Protein AF-A0A951HRV5-F1 (afdb_monomer)

Radius of gyration: 16.42 Å; Cα contacts (8 Å, |Δi|>4): 212; chains: 1; bounding box: 38×34×48 Å

Structure (mmCIF, N/CA/C/O backbone):
data_AF-A0A951HRV5-F1
#
_entry.id   AF-A0A951HRV5-F1
#
loop_
_atom_site.group_PDB
_atom_site.id
_atom_site.type_symbol
_atom_site.label_atom_id
_atom_site.label_alt_id
_atom_site.label_comp_id
_atom_site.label_asym_id
_atom_site.label_entity_id
_atom_site.label_seq_id
_atom_site.pdbx_PDB_ins_code
_atom_site.Cartn_x
_atom_site.Cartn_y
_atom_site.Cartn_z
_atom_site.occupancy
_atom_site.B_iso_or_equiv
_atom_site.auth_seq_id
_atom_site.auth_comp_id
_atom_site.auth_asym_id
_atom_site.auth_atom_id
_atom_site.pdbx_PDB_model_num
ATOM 1 N N . ALA A 1 1 ? -14.650 3.898 -13.358 1.00 50.78 1 ALA A N 1
ATOM 2 C CA . ALA A 1 1 ? -15.212 2.649 -13.915 1.00 50.78 1 ALA A CA 1
ATOM 3 C C . ALA A 1 1 ? -14.468 2.212 -15.181 1.00 50.78 1 ALA A C 1
ATOM 5 O O . ALA A 1 1 ? -13.830 1.172 -15.138 1.00 50.78 1 ALA A O 1
ATOM 6 N N . PHE A 1 2 ? -14.431 3.022 -16.249 1.00 39.00 2 PHE A N 1
ATOM 7 C CA . PHE A 1 2 ? -13.731 2.680 -17.504 1.00 39.00 2 PHE A CA 1
ATOM 8 C C . PHE A 1 2 ? -12.224 2.413 -17.359 1.00 39.00 2 PHE A C 1
ATOM 10 O O . PHE A 1 2 ? -11.731 1.416 -17.872 1.00 39.00 2 PHE A O 1
ATOM 17 N N . ALA A 1 3 ? -11.512 3.235 -16.582 1.00 45.59 3 ALA A N 1
ATOM 18 C CA . ALA A 1 3 ? -10.085 3.024 -16.325 1.00 45.59 3 ALA A CA 1
ATOM 19 C C . ALA A 1 3 ? -9.791 1.717 -15.562 1.00 45.59 3 ALA A C 1
ATOM 21 O O . ALA A 1 3 ? -8.746 1.122 -15.770 1.00 45.59 3 ALA A O 1
ATOM 22 N N . GLY A 1 4 ? -10.720 1.258 -14.713 1.00 42.62 4 GLY A N 1
ATOM 23 C CA . GLY A 1 4 ? -10.585 -0.007 -13.982 1.00 42.62 4 GLY A CA 1
ATOM 24 C C . GLY A 1 4 ? -10.846 -1.226 -14.866 1.00 42.62 4 GLY A C 1
ATOM 25 O O . GLY A 1 4 ? -10.147 -2.221 -14.756 1.00 42.62 4 GLY A O 1
ATOM 26 N N . GLY A 1 5 ? -11.811 -1.142 -15.787 1.00 52.84 5 GLY A N 1
ATOM 27 C CA . GLY A 1 5 ? -12.075 -2.220 -16.746 1.00 52.84 5 GLY A CA 1
ATOM 28 C C . GLY A 1 5 ? -10.917 -2.438 -17.724 1.00 52.84 5 GLY A C 1
ATOM 29 O O . GLY A 1 5 ? -10.533 -3.577 -17.973 1.00 52.84 5 GLY A O 1
ATOM 30 N N . ALA A 1 6 ? -10.312 -1.351 -18.214 1.00 54.22 6 ALA A N 1
ATOM 31 C CA . ALA A 1 6 ? -9.170 -1.424 -19.125 1.00 54.22 6 ALA A CA 1
ATOM 32 C C . ALA A 1 6 ? -7.917 -2.024 -18.458 1.00 54.22 6 ALA A C 1
ATOM 34 O O . ALA A 1 6 ? -7.208 -2.817 -19.070 1.00 54.22 6 ALA A O 1
ATOM 35 N N . THR A 1 7 ? -7.665 -1.700 -17.187 1.00 57.00 7 THR A N 1
ATOM 36 C CA . THR A 1 7 ? -6.509 -2.230 -16.448 1.00 57.00 7 THR A CA 1
ATOM 37 C C . THR A 1 7 ? -6.694 -3.674 -15.992 1.00 57.00 7 THR A C 1
ATOM 39 O O . THR A 1 7 ? -5.716 -4.414 -15.927 1.00 57.00 7 THR A O 1
ATOM 42 N N . ILE A 1 8 ? -7.931 -4.095 -15.715 1.00 57.00 8 ILE A N 1
ATOM 43 C CA . ILE A 1 8 ? -8.255 -5.492 -15.397 1.00 57.00 8 ILE A CA 1
ATOM 44 C C . ILE A 1 8 ? -8.076 -6.382 -16.631 1.00 57.00 8 ILE A C 1
ATOM 46 O O . ILE A 1 8 ? -7.498 -7.457 -16.509 1.00 57.00 8 ILE A O 1
ATOM 50 N N . GLY A 1 9 ? -8.512 -5.929 -17.812 1.00 56.59 9 GLY A N 1
ATOM 51 C CA . GLY A 1 9 ? -8.309 -6.668 -19.064 1.00 56.59 9 GLY A CA 1
ATOM 52 C C . GLY A 1 9 ? -6.827 -6.919 -19.353 1.00 56.59 9 GLY A C 1
ATOM 53 O O . GLY A 1 9 ? -6.433 -8.050 -19.617 1.00 56.59 9 GLY A O 1
ATOM 54 N N . TRP A 1 10 ? -5.996 -5.890 -19.177 1.00 57.47 10 TRP A N 1
ATOM 55 C CA . TRP A 1 10 ? -4.549 -6.000 -19.364 1.00 57.47 10 TRP A CA 1
ATOM 56 C C . TRP A 1 10 ? -3.872 -6.909 -18.319 1.00 57.47 10 TRP A C 1
ATOM 58 O O . TRP A 1 10 ? -2.984 -7.692 -18.648 1.00 57.47 10 TRP A O 1
ATOM 68 N N . ALA A 1 11 ? -4.332 -6.883 -17.063 1.00 55.41 11 ALA A N 1
ATOM 69 C CA . ALA A 1 11 ? -3.814 -7.756 -16.006 1.00 55.41 11 ALA A CA 1
ATOM 70 C C . ALA A 1 11 ? -4.145 -9.245 -16.226 1.00 55.41 11 ALA A C 1
ATOM 72 O O . ALA A 1 11 ? -3.368 -10.110 -15.822 1.00 55.41 11 ALA A O 1
ATOM 73 N N . VAL A 1 12 ? -5.284 -9.551 -16.856 1.00 60.72 12 VAL A N 1
ATOM 74 C CA . VAL A 1 12 ? -5.673 -10.926 -17.213 1.00 60.72 12 VAL A CA 1
ATOM 75 C C . VAL A 1 12 ? -4.824 -11.460 -18.370 1.00 60.72 12 VAL A C 1
ATOM 77 O O . VAL A 1 12 ? -4.490 -12.641 -18.373 1.00 60.72 12 VAL A O 1
ATOM 80 N N . GLU A 1 13 ? -4.436 -10.602 -19.316 1.00 55.22 13 GLU A N 1
ATOM 81 C CA . GLU A 1 13 ? -3.636 -10.981 -20.488 1.00 55.22 13 GLU A CA 1
ATOM 82 C C . GLU A 1 13 ? -2.151 -11.216 -20.161 1.00 55.22 13 GLU A C 1
ATOM 84 O O . GLU A 1 13 ? -1.552 -12.145 -20.696 1.00 55.22 13 GLU A O 1
ATOM 89 N N . ASN A 1 14 ? -1.566 -10.452 -19.231 1.00 54.91 14 ASN A N 1
ATOM 90 C CA . ASN A 1 14 ? -0.164 -10.639 -18.826 1.00 54.91 14 ASN A CA 1
ATOM 91 C C . ASN A 1 14 ? 0.044 -11.809 -17.845 1.00 54.91 14 ASN A C 1
ATOM 93 O O . ASN A 1 14 ? 1.153 -12.334 -17.721 1.00 54.91 14 ASN A O 1
ATOM 97 N N . ALA A 1 15 ? -1.013 -12.245 -17.150 1.00 55.25 15 ALA A N 1
ATOM 98 C CA . ALA A 1 15 ? -0.935 -13.286 -16.124 1.00 55.25 15 ALA A CA 1
ATOM 99 C C . ALA A 1 15 ? -0.370 -14.642 -16.600 1.00 55.25 15 ALA A C 1
ATOM 101 O O . ALA A 1 15 ? 0.331 -15.262 -15.806 1.00 55.25 15 ALA A O 1
ATOM 102 N N . PRO A 1 16 ? -0.615 -15.123 -17.836 1.00 51.69 16 PRO A N 1
ATOM 103 C CA . PRO A 1 16 ? -0.036 -16.373 -18.328 1.00 51.69 16 PRO A CA 1
ATOM 104 C C . PRO A 1 16 ? 1.398 -16.224 -18.860 1.00 51.69 16 PRO A C 1
ATOM 106 O O . PRO A 1 16 ? 2.114 -17.219 -18.932 1.00 51.69 16 PRO A O 1
ATOM 109 N N . VAL A 1 17 ? 1.811 -15.013 -19.259 1.00 50.66 17 VAL A N 1
ATOM 110 C CA . VAL A 1 17 ? 3.072 -14.773 -19.989 1.00 50.66 17 VAL A CA 1
ATOM 111 C C . VAL A 1 17 ? 4.226 -14.384 -19.049 1.00 50.66 17 VAL A C 1
ATOM 113 O O . VAL A 1 17 ? 5.362 -14.777 -19.296 1.00 50.66 17 VAL A O 1
ATOM 116 N N . GLU A 1 18 ? 3.956 -13.691 -17.935 1.00 45.03 18 GLU A N 1
ATOM 117 C CA . GLU A 1 18 ? 4.981 -13.216 -16.974 1.00 45.03 18 GLU A CA 1
ATOM 118 C C . GLU A 1 18 ? 5.326 -14.214 -15.843 1.00 45.03 18 GLU A C 1
ATOM 120 O O . GLU A 1 18 ? 6.192 -13.946 -15.007 1.00 45.03 18 GLU A O 1
ATOM 125 N N . SER A 1 19 ? 4.642 -15.357 -15.746 1.00 46.47 19 SER A N 1
ATOM 126 C CA . SER A 1 19 ? 4.662 -16.190 -14.538 1.00 46.47 19 SER A CA 1
ATOM 127 C C . SER A 1 19 ? 5.296 -17.571 -14.753 1.00 46.47 19 SER A C 1
ATOM 129 O O . SER A 1 19 ? 4.595 -18.572 -14.896 1.00 46.47 19 SER A O 1
ATOM 131 N N . VAL A 1 20 ? 6.629 -17.635 -14.737 1.00 50.84 20 VAL A N 1
ATOM 132 C CA . VAL A 1 20 ? 7.376 -18.912 -14.751 1.00 50.84 20 VAL A CA 1
ATOM 133 C C . VAL A 1 20 ? 7.534 -19.503 -13.334 1.00 50.84 20 VAL A C 1
ATOM 135 O O . VAL A 1 20 ? 7.728 -20.705 -13.194 1.00 50.84 20 VAL A O 1
ATOM 138 N N . ASP A 1 21 ? 7.327 -18.705 -12.275 1.00 56.44 21 ASP A N 1
ATOM 139 C CA . ASP A 1 21 ? 7.425 -19.139 -10.871 1.00 56.44 21 ASP A CA 1
ATOM 140 C C . ASP A 1 21 ? 6.109 -18.984 -10.086 1.00 56.44 21 ASP A C 1
ATOM 142 O O . ASP A 1 21 ? 5.405 -17.973 -10.189 1.00 56.44 21 ASP A O 1
ATOM 146 N N . ALA A 1 22 ? 5.816 -19.946 -9.200 1.00 58.78 22 ALA A N 1
ATOM 147 C CA . ALA A 1 22 ? 4.629 -19.959 -8.331 1.00 58.78 22 ALA A CA 1
ATOM 148 C C . ALA A 1 22 ? 4.474 -18.682 -7.470 1.00 58.78 22 ALA A C 1
ATOM 150 O O . ALA A 1 22 ? 3.358 -18.260 -7.155 1.00 58.78 22 ALA A O 1
ATOM 151 N N . GLY A 1 23 ? 5.589 -18.021 -7.132 1.00 57.88 23 GLY A N 1
ATOM 152 C CA . GLY A 1 23 ? 5.596 -16.742 -6.413 1.00 57.88 23 GLY A CA 1
ATOM 153 C C . GLY A 1 23 ? 5.057 -15.559 -7.231 1.00 57.88 23 GLY A C 1
ATOM 154 O O . GLY A 1 23 ? 4.466 -14.638 -6.662 1.00 57.88 23 GLY A O 1
ATOM 155 N N . GLY A 1 24 ? 5.202 -15.586 -8.560 1.00 65.56 24 GLY A N 1
ATOM 156 C CA . GLY A 1 24 ? 4.619 -14.588 -9.462 1.00 65.56 24 GLY A CA 1
ATOM 157 C C . GLY A 1 24 ? 3.096 -14.703 -9.529 1.00 65.56 24 GLY A C 1
ATOM 158 O O . GLY A 1 24 ? 2.394 -13.699 -9.394 1.00 65.56 24 GLY A O 1
ATOM 159 N N . TRP A 1 25 ? 2.590 -15.937 -9.619 1.00 66.75 25 TRP A N 1
ATOM 160 C CA . TRP A 1 25 ? 1.154 -16.244 -9.604 1.00 66.75 25 TRP A CA 1
ATOM 161 C C . TRP A 1 25 ? 0.473 -15.774 -8.317 1.00 66.75 25 TRP A C 1
ATOM 163 O O . TRP A 1 25 ? -0.526 -15.056 -8.368 1.00 66.75 25 TRP A O 1
ATOM 173 N N . ALA A 1 26 ? 1.041 -16.118 -7.157 1.00 73.19 26 ALA A N 1
ATOM 174 C CA . ALA A 1 26 ? 0.482 -15.724 -5.865 1.00 73.19 26 ALA A CA 1
ATOM 175 C C . ALA A 1 26 ? 0.395 -14.194 -5.715 1.00 73.19 26 ALA A C 1
ATOM 177 O O . ALA A 1 26 ? -0.628 -13.666 -5.274 1.00 73.19 26 ALA A O 1
ATOM 178 N N . ARG A 1 27 ? 1.441 -13.470 -6.139 1.00 77.62 27 ARG A N 1
ATOM 179 C CA . ARG A 1 27 ? 1.470 -12.001 -6.120 1.00 77.62 27 ARG A CA 1
ATOM 180 C C . ARG A 1 27 ? 0.410 -11.398 -7.043 1.00 77.62 27 ARG A C 1
ATOM 182 O O . ARG A 1 27 ? -0.285 -10.477 -6.622 1.00 77.62 27 ARG A O 1
ATOM 189 N N . ASN A 1 28 ? 0.280 -11.895 -8.274 1.00 77.94 28 ASN A N 1
ATOM 190 C CA . ASN A 1 28 ? -0.667 -11.347 -9.246 1.00 77.94 28 ASN A CA 1
ATOM 191 C C . ASN A 1 28 ? -2.125 -11.626 -8.848 1.00 77.94 28 ASN A C 1
ATOM 193 O O . ASN A 1 28 ? -2.946 -10.714 -8.926 1.00 77.94 28 ASN A O 1
ATOM 197 N N . ILE A 1 29 ? -2.438 -12.817 -8.321 1.00 81.69 29 ILE A N 1
ATOM 198 C CA . ILE A 1 29 ? -3.766 -13.106 -7.751 1.00 81.69 29 ILE A CA 1
ATOM 199 C C . ILE A 1 29 ? -4.065 -12.162 -6.584 1.00 81.69 29 ILE A C 1
ATOM 201 O O . ILE A 1 29 ? -5.152 -11.590 -6.515 1.00 81.69 29 ILE A O 1
ATOM 205 N N . ALA A 1 30 ? -3.109 -11.976 -5.670 1.00 80.88 30 ALA A N 1
ATOM 206 C CA . ALA A 1 30 ? -3.298 -11.097 -4.523 1.00 80.88 30 ALA A CA 1
ATOM 207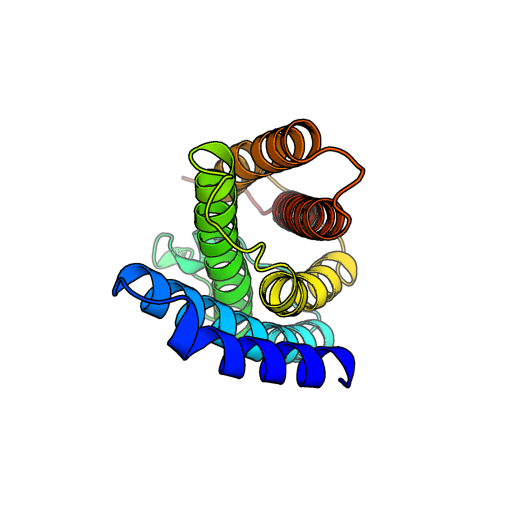 C C . ALA A 1 30 ? -3.515 -9.636 -4.954 1.00 80.88 30 ALA A C 1
ATOM 209 O O . ALA A 1 30 ? -4.431 -8.981 -4.457 1.00 80.88 30 ALA A O 1
ATOM 210 N N . LEU A 1 31 ? -2.732 -9.138 -5.917 1.00 83.69 31 LEU A N 1
ATOM 211 C CA . LEU A 1 31 ? -2.906 -7.803 -6.497 1.00 83.69 31 LEU A CA 1
ATOM 212 C C . LEU A 1 31 ? -4.277 -7.640 -7.152 1.00 83.69 31 LEU A C 1
ATOM 214 O O . LEU A 1 31 ? -4.936 -6.632 -6.914 1.00 83.69 31 LEU A O 1
ATOM 218 N N . LEU A 1 32 ? -4.719 -8.627 -7.933 1.00 84.81 32 LEU A N 1
ATOM 219 C CA . LEU A 1 32 ? -6.029 -8.605 -8.578 1.00 84.81 32 LEU A CA 1
ATOM 220 C C . LEU A 1 32 ? -7.155 -8.591 -7.537 1.00 84.81 32 LEU A C 1
ATOM 222 O O . LEU A 1 32 ? -8.069 -7.772 -7.620 1.00 84.81 32 LEU A O 1
ATOM 226 N N . GLY A 1 33 ? -7.065 -9.454 -6.523 1.00 86.25 33 GLY A N 1
ATOM 227 C CA . GLY A 1 33 ? -8.047 -9.526 -5.444 1.00 86.25 33 GLY A CA 1
ATOM 228 C C . GLY A 1 33 ? -8.178 -8.201 -4.696 1.00 86.25 33 GLY A C 1
ATOM 229 O O . GLY A 1 33 ? -9.287 -7.708 -4.491 1.00 86.25 33 GLY A O 1
ATOM 230 N N . VAL A 1 34 ? -7.052 -7.573 -4.352 1.00 87.81 34 VAL A N 1
ATOM 231 C CA . VAL A 1 34 ? -7.050 -6.271 -3.676 1.00 87.81 34 VAL A CA 1
ATOM 232 C C . VAL A 1 34 ? -7.537 -5.161 -4.610 1.00 87.81 34 VAL A C 1
ATOM 234 O O . VAL A 1 34 ? -8.335 -4.330 -4.181 1.00 87.81 34 VAL A O 1
ATOM 237 N N . ALA A 1 35 ? -7.142 -5.154 -5.885 1.00 86.94 35 ALA A N 1
ATOM 238 C CA . ALA A 1 35 ? -7.606 -4.176 -6.870 1.00 86.94 35 ALA A CA 1
ATOM 239 C C . ALA A 1 35 ? -9.132 -4.213 -7.076 1.00 86.94 35 ALA A C 1
ATOM 241 O O . ALA A 1 35 ? -9.747 -3.168 -7.278 1.00 86.94 35 ALA A O 1
ATOM 242 N N . LEU A 1 36 ? -9.750 -5.395 -6.981 1.00 88.81 36 LEU A N 1
ATOM 243 C CA . LEU A 1 36 ? -11.203 -5.567 -7.071 1.00 88.81 36 LEU A CA 1
ATOM 244 C C . LEU A 1 36 ? -11.922 -5.229 -5.758 1.00 88.81 36 LEU A C 1
ATOM 246 O O . LEU A 1 36 ? -12.969 -4.582 -5.774 1.00 88.81 36 LEU A O 1
ATOM 250 N N . ALA A 1 37 ? -11.367 -5.639 -4.616 1.00 89.12 37 ALA A N 1
ATOM 251 C CA . ALA A 1 37 ? -11.988 -5.423 -3.310 1.00 89.12 37 ALA A CA 1
ATOM 252 C C . ALA A 1 37 ? -11.933 -3.952 -2.867 1.00 89.12 37 ALA A C 1
ATOM 254 O O . ALA A 1 37 ? -12.916 -3.419 -2.350 1.00 89.12 37 ALA A O 1
ATOM 255 N N . SER A 1 38 ? -10.804 -3.278 -3.105 1.00 87.19 38 SER A N 1
ATOM 256 C CA . SER A 1 38 ? -10.549 -1.904 -2.652 1.00 87.19 38 SER A CA 1
ATOM 257 C C . SER A 1 38 ? -11.637 -0.901 -3.046 1.00 87.19 38 SER A C 1
ATOM 259 O O . SER A 1 38 ? -12.110 -0.203 -2.152 1.00 87.19 38 SER A O 1
ATOM 261 N N . PRO A 1 39 ? -12.094 -0.800 -4.314 1.00 89.00 39 PRO A N 1
ATOM 262 C CA . PRO A 1 39 ? -13.139 0.155 -4.682 1.00 89.00 39 PRO A CA 1
ATOM 263 C C . PRO A 1 39 ? -14.488 -0.133 -4.013 1.00 89.00 39 PRO A C 1
ATOM 265 O O . PRO A 1 39 ? -15.184 0.808 -3.636 1.00 89.00 39 PRO A O 1
ATOM 268 N N . ILE A 1 40 ? -14.844 -1.407 -3.821 1.00 92.12 40 ILE A N 1
ATOM 269 C CA . ILE A 1 40 ? -16.103 -1.805 -3.176 1.00 92.12 40 ILE A CA 1
ATOM 270 C C . ILE A 1 40 ? -16.067 -1.417 -1.697 1.00 92.12 40 ILE A C 1
ATOM 272 O O . ILE A 1 40 ? -16.944 -0.709 -1.203 1.00 92.12 40 ILE A O 1
ATOM 276 N N . VAL A 1 41 ? -15.012 -1.835 -0.999 1.00 91.75 41 VAL A N 1
ATOM 277 C CA . VAL A 1 41 ? -14.837 -1.564 0.430 1.00 91.75 41 VAL A CA 1
ATOM 278 C C . VAL A 1 41 ? -14.665 -0.061 0.681 1.00 91.75 41 VAL A C 1
ATOM 280 O O . VAL A 1 41 ? -15.204 0.464 1.654 1.00 91.75 41 VAL A O 1
ATOM 283 N N . ALA A 1 42 ? -13.991 0.662 -0.217 1.00 89.75 42 ALA A N 1
ATOM 284 C CA . ALA A 1 42 ? -13.857 2.112 -0.141 1.00 89.75 42 ALA A CA 1
ATOM 285 C C . ALA A 1 42 ? -15.198 2.840 -0.294 1.00 89.75 42 ALA A C 1
ATOM 287 O O . ALA A 1 42 ? -15.482 3.756 0.477 1.00 89.75 42 ALA A O 1
ATOM 288 N N . ALA A 1 43 ? -16.043 2.423 -1.242 1.00 90.19 43 ALA A N 1
ATOM 289 C CA . ALA A 1 43 ? -17.370 3.007 -1.420 1.00 90.19 43 ALA A CA 1
ATOM 290 C C . ALA A 1 43 ? -18.235 2.833 -0.160 1.00 90.19 43 ALA A C 1
ATOM 292 O O . ALA A 1 43 ? -18.828 3.800 0.325 1.00 90.19 43 ALA A O 1
ATOM 293 N N . LEU A 1 44 ? -18.232 1.627 0.420 1.00 91.44 44 LEU A N 1
ATOM 294 C CA . LEU A 1 44 ? -18.912 1.342 1.687 1.00 91.44 44 LEU A CA 1
ATOM 295 C C . LEU A 1 44 ? -18.324 2.164 2.844 1.00 91.44 44 LEU A C 1
ATOM 297 O O . LEU A 1 44 ? -19.066 2.710 3.657 1.00 91.44 44 LEU A O 1
ATOM 301 N N . GLY A 1 45 ? -16.998 2.316 2.892 1.00 88.88 45 GLY A N 1
ATOM 302 C CA . GLY A 1 45 ? -16.298 3.126 3.890 1.00 88.88 45 GLY A CA 1
ATOM 303 C C . GLY A 1 45 ? -16.682 4.606 3.846 1.00 88.88 45 GLY A C 1
ATOM 3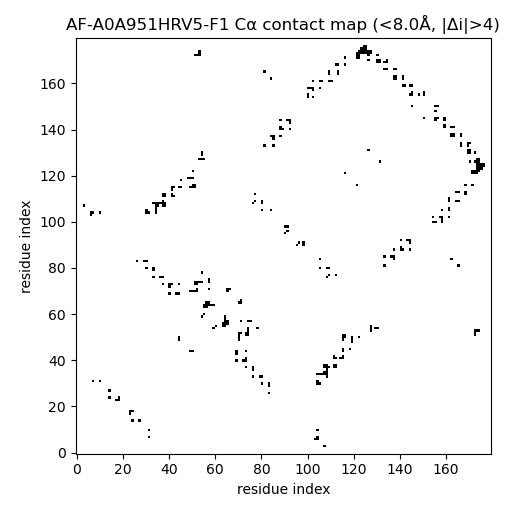04 O O . GLY A 1 45 ? -16.941 5.206 4.889 1.00 88.88 45 GLY A O 1
ATOM 305 N N . ILE A 1 46 ? -16.781 5.192 2.650 1.00 90.81 46 ILE A N 1
ATOM 306 C CA . ILE A 1 46 ? -17.218 6.585 2.471 1.00 90.81 46 ILE A CA 1
ATOM 307 C C . ILE A 1 46 ? -18.673 6.746 2.918 1.00 90.81 46 ILE A C 1
ATOM 309 O O . ILE A 1 46 ? -18.978 7.678 3.666 1.00 90.81 46 ILE A O 1
ATOM 313 N N . GLN A 1 47 ? -19.553 5.823 2.518 1.00 92.06 47 GLN A N 1
ATOM 314 C CA . GLN A 1 47 ? -20.965 5.838 2.906 1.00 92.06 47 GLN A CA 1
ATOM 315 C C . GLN A 1 47 ? -21.141 5.748 4.428 1.00 92.06 47 GLN A C 1
ATOM 317 O O . GLN A 1 47 ? -21.891 6.528 5.013 1.00 92.06 47 GLN A O 1
ATOM 322 N N . ALA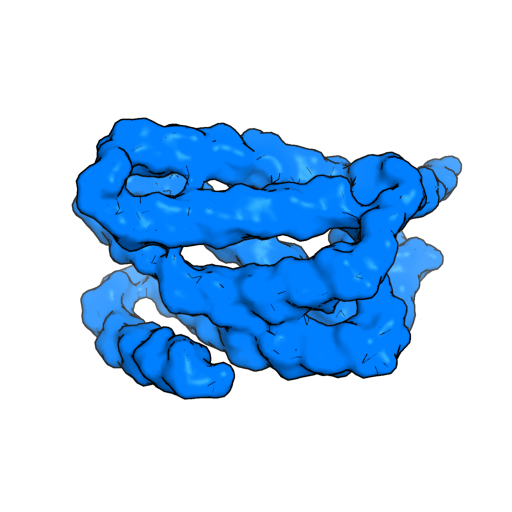 A 1 48 ? -20.409 4.840 5.075 1.00 88.38 48 ALA A N 1
ATOM 323 C CA . ALA A 1 48 ? -20.448 4.639 6.520 1.00 88.38 48 ALA A CA 1
ATOM 324 C C . ALA A 1 48 ? -19.678 5.710 7.316 1.00 88.38 48 ALA A C 1
ATOM 326 O O . ALA A 1 48 ? -19.658 5.662 8.544 1.00 88.38 48 ALA A O 1
ATOM 327 N N . ARG A 1 49 ? -19.017 6.664 6.638 1.00 87.94 49 ARG A N 1
ATOM 328 C CA . ARG A 1 49 ? -18.067 7.621 7.236 1.00 87.94 49 ARG A CA 1
ATOM 329 C C . ARG A 1 49 ? -17.006 6.934 8.109 1.00 87.94 49 ARG A C 1
ATOM 331 O O . ARG A 1 49 ? -16.603 7.441 9.156 1.00 87.94 49 ARG A O 1
ATOM 338 N N . ALA A 1 50 ? -16.567 5.758 7.671 1.00 86.12 50 ALA A N 1
ATOM 339 C CA . ALA A 1 50 ? -15.575 4.959 8.364 1.00 86.12 50 ALA A CA 1
ATOM 340 C C . ALA A 1 50 ? -14.195 5.623 8.274 1.00 86.12 50 ALA A C 1
ATOM 342 O O . ALA A 1 50 ? -13.798 6.134 7.226 1.00 86.12 50 ALA A O 1
ATOM 343 N N . HIS A 1 51 ? -13.447 5.582 9.373 1.00 87.00 51 HIS A N 1
ATOM 344 C CA . HIS A 1 51 ? -12.054 6.017 9.391 1.00 87.00 51 HIS A CA 1
ATOM 345 C C . HIS A 1 51 ? -11.138 4.834 9.081 1.00 87.00 51 HIS A C 1
ATOM 347 O O . HIS A 1 51 ? -11.489 3.688 9.364 1.00 87.00 51 HIS A O 1
ATOM 353 N N . MET A 1 52 ? -9.939 5.100 8.560 1.00 86.56 52 MET A N 1
ATOM 354 C CA . MET A 1 52 ? -8.973 4.023 8.361 1.00 86.56 52 MET A CA 1
ATOM 355 C C . MET A 1 52 ? -8.542 3.416 9.702 1.00 86.56 52 MET A C 1
ATOM 357 O O . MET A 1 52 ? -8.111 4.151 10.595 1.00 86.56 52 MET A O 1
ATOM 361 N N . PRO A 1 53 ? -8.658 2.091 9.874 1.00 88.31 53 PRO A N 1
ATOM 362 C CA . PRO A 1 53 ? -8.221 1.437 11.091 1.00 88.31 53 PRO A CA 1
ATOM 363 C C . PRO A 1 53 ? -6.714 1.189 11.063 1.00 88.31 53 PRO A C 1
ATOM 365 O O . PRO A 1 53 ? -6.116 0.936 10.018 1.00 88.31 53 PRO A O 1
ATOM 368 N N . ARG A 1 54 ? -6.109 1.213 12.250 1.00 88.12 54 ARG A N 1
ATOM 369 C CA . ARG A 1 54 ? -4.727 0.775 12.453 1.00 88.12 54 ARG A CA 1
ATOM 370 C C . ARG A 1 54 ? -4.562 -0.727 12.247 1.00 88.12 54 ARG A C 1
ATOM 372 O O . ARG A 1 54 ? -5.461 -1.501 12.579 1.00 88.12 54 ARG A O 1
ATOM 379 N N . PHE A 1 55 ? -3.358 -1.151 11.872 1.00 87.94 55 PHE A N 1
ATOM 380 C CA . PHE A 1 55 ? -3.031 -2.573 11.728 1.00 87.94 55 PHE A CA 1
ATOM 381 C C . PHE A 1 55 ? -3.121 -3.342 13.054 1.00 87.94 55 PHE A C 1
ATOM 383 O O . PHE A 1 55 ? -3.525 -4.507 13.076 1.00 87.94 55 PHE A O 1
ATOM 390 N N . SER A 1 56 ? -2.852 -2.683 14.186 1.00 84.81 56 SER A N 1
ATOM 391 C CA . SER A 1 56 ? -3.019 -3.284 15.516 1.00 84.81 56 SER A CA 1
ATOM 392 C C . SER A 1 56 ? -4.476 -3.615 15.857 1.00 84.81 56 SER A C 1
ATOM 394 O O . SER A 1 56 ? -4.714 -4.552 16.611 1.00 84.81 56 SER A O 1
ATOM 396 N N . LEU A 1 57 ? -5.460 -2.911 15.283 1.00 84.62 57 LEU A N 1
ATOM 397 C CA . LEU A 1 57 ? -6.883 -3.214 15.494 1.00 84.62 57 LEU A CA 1
ATOM 398 C C . LEU A 1 57 ? -7.334 -4.475 14.743 1.00 84.62 57 LEU A C 1
ATOM 400 O O . LEU A 1 57 ? -8.432 -4.968 14.989 1.00 84.62 57 LEU A O 1
ATOM 404 N N . ILE A 1 58 ? -6.500 -4.990 13.837 1.00 87.19 58 ILE A N 1
ATOM 405 C CA . ILE A 1 58 ? -6.775 -6.193 13.045 1.00 87.19 58 ILE A CA 1
ATOM 406 C C . ILE A 1 58 ? -5.976 -7.372 13.590 1.00 87.19 58 ILE A C 1
ATOM 408 O O . ILE A 1 58 ? -6.544 -8.414 13.907 1.00 87.19 58 ILE A O 1
ATOM 412 N N . LEU A 1 59 ? -4.660 -7.202 13.737 1.00 85.25 59 LEU A N 1
ATOM 413 C CA . LEU A 1 59 ? -3.750 -8.282 14.128 1.00 85.25 59 LEU A CA 1
ATOM 414 C C . LEU A 1 59 ? -3.445 -8.330 15.630 1.00 85.25 59 LEU A C 1
ATOM 416 O O . LEU A 1 59 ? -2.971 -9.357 16.114 1.00 85.25 59 LEU A O 1
ATOM 420 N N . GLY A 1 60 ? -3.727 -7.259 16.376 1.00 8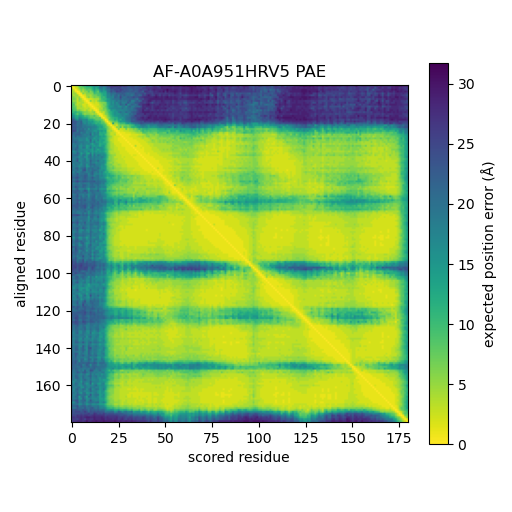1.31 60 GLY A N 1
ATOM 421 C CA . GLY A 1 60 ? -3.361 -7.125 17.788 1.00 81.31 60 GLY A CA 1
ATOM 422 C C . GLY A 1 60 ? -4.118 -8.059 18.741 1.00 81.31 60 GLY A C 1
ATOM 423 O O . GLY A 1 60 ? -4.843 -8.953 18.298 1.00 81.31 60 GLY A O 1
ATOM 424 N N . PRO A 1 61 ? -3.959 -7.880 20.063 1.00 80.62 61 PRO A N 1
ATOM 425 C CA . PRO A 1 61 ? -4.611 -8.716 21.072 1.00 80.62 61 PRO A CA 1
ATOM 426 C C . PRO A 1 61 ? -6.137 -8.715 20.929 1.00 80.62 61 PRO A C 1
ATOM 428 O O . PRO A 1 61 ? -6.727 -7.691 20.589 1.00 80.62 61 PRO A O 1
ATOM 431 N N . GLN A 1 62 ? -6.798 -9.838 21.236 1.00 78.00 62 GLN A N 1
ATOM 432 C CA . GLN A 1 62 ? -8.246 -10.016 21.030 1.00 78.00 62 GLN A CA 1
ATOM 433 C C . GLN A 1 62 ? -9.104 -8.922 21.697 1.00 78.00 62 GLN A C 1
ATOM 435 O O . GLN A 1 62 ? -10.153 -8.568 21.168 1.00 78.00 62 GLN A O 1
ATOM 440 N N . GLN A 1 63 ? -8.643 -8.357 22.817 1.00 75.25 63 GLN A N 1
ATOM 441 C CA . GLN A 1 63 ? -9.318 -7.267 23.537 1.00 75.25 63 GLN A CA 1
ATOM 442 C C . GLN A 1 63 ? -9.265 -5.917 22.802 1.00 75.25 63 GLN A C 1
ATOM 444 O O . GLN A 1 63 ? -10.118 -5.068 23.031 1.00 75.25 63 GLN A O 1
ATOM 449 N N . GLN A 1 64 ? -8.282 -5.716 21.921 1.00 79.06 64 GLN A N 1
ATOM 450 C CA . GLN A 1 64 ? -8.080 -4.481 21.158 1.00 79.06 64 GLN A CA 1
ATOM 451 C C . GLN A 1 64 ? -8.558 -4.604 19.702 1.00 79.06 64 GLN A C 1
ATOM 453 O O . GLN A 1 64 ? -8.508 -3.625 18.957 1.00 79.06 64 GLN A O 1
ATOM 458 N N . ARG A 1 65 ? -9.010 -5.792 19.273 1.00 83.62 65 ARG A N 1
ATOM 459 C CA . ARG A 1 65 ? -9.486 -6.010 17.904 1.00 83.62 65 ARG A CA 1
ATOM 460 C C . ARG A 1 65 ? -10.842 -5.360 17.680 1.00 83.62 65 ARG A C 1
ATOM 462 O O . ARG A 1 65 ? -11.765 -5.530 18.478 1.00 83.62 65 ARG A O 1
ATOM 469 N N . THR A 1 66 ? -10.981 -4.669 16.553 1.00 85.56 66 THR A N 1
ATOM 470 C CA . THR A 1 66 ? -12.299 -4.209 16.109 1.00 85.56 66 THR A CA 1
ATOM 471 C C . THR A 1 66 ? -13.157 -5.404 15.691 1.00 85.56 66 THR A C 1
ATOM 473 O O . THR A 1 66 ? -12.655 -6.375 15.125 1.00 85.56 66 THR A O 1
ATOM 476 N N . ARG A 1 67 ? -14.458 -5.343 15.987 1.00 85.88 67 ARG A N 1
ATOM 477 C CA . ARG A 1 67 ? -15.449 -6.349 15.564 1.00 85.88 67 ARG A CA 1
ATOM 478 C C . ARG A 1 67 ? -16.285 -5.891 14.372 1.00 85.88 67 ARG A C 1
ATOM 480 O O . ARG A 1 67 ? -17.094 -6.665 13.874 1.00 85.88 67 ARG A O 1
ATOM 487 N N . ASP A 1 68 ? -16.103 -4.648 13.933 1.00 89.75 68 ASP A N 1
ATOM 488 C CA . ASP A 1 68 ? -16.811 -4.107 12.780 1.00 89.75 68 ASP A CA 1
ATOM 489 C C . ASP A 1 68 ? -16.244 -4.723 11.485 1.00 89.75 68 ASP A C 1
ATOM 491 O O . ASP A 1 68 ? -15.071 -4.485 11.168 1.00 89.75 68 ASP A O 1
ATOM 495 N N . PRO A 1 69 ? -17.044 -5.500 10.727 1.00 90.75 69 PRO A N 1
ATOM 496 C CA . PRO A 1 69 ? -16.575 -6.179 9.524 1.00 90.75 69 PRO A CA 1
ATOM 497 C C . PRO A 1 69 ? -16.094 -5.206 8.442 1.00 90.75 69 PRO A C 1
ATOM 499 O O . PRO A 1 69 ? -15.172 -5.542 7.701 1.00 90.75 69 PRO A O 1
ATOM 502 N N . LEU A 1 70 ? -16.655 -3.993 8.363 1.00 90.75 70 LEU A N 1
ATOM 503 C CA . LEU A 1 70 ? -16.234 -2.992 7.384 1.00 90.75 70 LEU A CA 1
ATOM 504 C C . LEU A 1 70 ? -14.843 -2.446 7.716 1.00 90.75 70 LEU A C 1
ATOM 506 O O . LEU A 1 70 ? -14.007 -2.304 6.824 1.00 90.75 70 LEU A O 1
ATOM 510 N N . LEU A 1 71 ? -14.565 -2.183 8.996 1.00 90.50 71 LEU A N 1
ATOM 511 C CA . LEU A 1 71 ? -13.235 -1.758 9.439 1.00 90.50 71 LEU A CA 1
ATOM 512 C C . LEU A 1 71 ? -12.206 -2.880 9.265 1.00 90.50 71 LEU A C 1
ATOM 514 O O . LEU A 1 71 ? -11.094 -2.625 8.802 1.00 90.50 71 LEU A O 1
ATOM 518 N N . VAL A 1 72 ? -12.575 -4.127 9.568 1.00 92.06 72 VAL A N 1
ATOM 519 C CA . VAL A 1 72 ? -11.703 -5.282 9.300 1.00 92.06 72 VAL A CA 1
ATOM 520 C C . VAL A 1 72 ? -11.375 -5.368 7.807 1.00 92.06 72 VAL A C 1
ATOM 522 O O . VAL A 1 72 ? -10.200 -5.462 7.453 1.00 92.06 72 VAL A O 1
ATOM 525 N N . ALA A 1 73 ? -12.378 -5.267 6.930 1.00 92.50 73 ALA A N 1
ATOM 526 C CA . ALA A 1 73 ? -12.179 -5.302 5.484 1.00 92.50 73 ALA A CA 1
ATOM 527 C C . ALA A 1 73 ? -11.301 -4.140 4.987 1.00 92.50 73 ALA A C 1
ATOM 529 O O . ALA A 1 73 ? -10.362 -4.369 4.224 1.00 92.50 73 ALA A O 1
ATOM 530 N N . LEU A 1 74 ? -11.559 -2.909 5.446 1.00 91.62 74 LEU A N 1
ATOM 531 C CA . LEU A 1 74 ? -10.781 -1.721 5.079 1.00 91.62 74 LEU A CA 1
ATOM 532 C C . LEU A 1 74 ? -9.311 -1.872 5.456 1.00 91.62 74 LEU A C 1
ATOM 534 O O . LEU A 1 74 ? -8.434 -1.684 4.612 1.00 91.62 74 LEU A O 1
ATOM 538 N N . GLY A 1 75 ? -9.020 -2.217 6.710 1.00 91.50 75 GLY A N 1
ATOM 539 C CA . GLY A 1 75 ? -7.627 -2.331 7.117 1.00 91.50 75 GLY A CA 1
ATOM 540 C C . GLY A 1 75 ? -6.950 -3.576 6.552 1.00 91.50 75 GLY A C 1
ATOM 541 O O . GLY A 1 75 ? -5.753 -3.512 6.298 1.00 91.50 75 GLY A O 1
ATOM 542 N N . PHE A 1 76 ? -7.679 -4.659 6.252 1.00 93.38 76 PHE A N 1
ATOM 543 C CA . PHE A 1 76 ? -7.111 -5.777 5.496 1.00 93.38 76 PHE A CA 1
ATOM 544 C C . PHE A 1 76 ? -6.725 -5.344 4.077 1.00 93.38 76 PHE A C 1
ATOM 546 O O . PHE A 1 76 ? -5.623 -5.658 3.638 1.00 93.38 76 PHE A O 1
ATOM 553 N N . CYS A 1 77 ? -7.564 -4.557 3.391 1.00 93.25 77 CYS A N 1
ATOM 554 C CA . CYS A 1 77 ? -7.232 -4.006 2.074 1.00 93.25 77 CYS A CA 1
ATOM 555 C C . CYS A 1 77 ? -5.975 -3.126 2.131 1.00 93.25 77 CYS A C 1
ATOM 557 O O . CYS A 1 77 ? -5.058 -3.325 1.336 1.00 93.25 77 CYS A O 1
ATOM 559 N N . VAL A 1 78 ? -5.881 -2.199 3.093 1.00 93.25 78 VAL A N 1
ATOM 560 C CA . VAL A 1 78 ? -4.693 -1.337 3.257 1.00 93.25 78 VAL A CA 1
ATOM 561 C C . VAL A 1 78 ? -3.452 -2.161 3.609 1.00 93.25 78 VAL A C 1
ATOM 563 O O . VAL A 1 78 ? -2.382 -1.935 3.045 1.00 93.25 78 VAL A O 1
ATOM 566 N N . MET A 1 79 ? -3.579 -3.136 4.508 1.00 93.50 79 MET A N 1
ATOM 567 C CA . MET A 1 79 ? -2.479 -4.000 4.933 1.00 93.50 79 MET A CA 1
ATOM 568 C C . MET A 1 79 ? -1.972 -4.872 3.782 1.00 93.50 79 MET A C 1
ATOM 570 O O . MET A 1 79 ? -0.774 -4.883 3.511 1.00 93.50 79 MET A O 1
ATOM 574 N N . ALA A 1 80 ? -2.870 -5.544 3.058 1.00 93.56 80 ALA A N 1
ATOM 575 C CA . ALA A 1 80 ? -2.522 -6.353 1.894 1.00 93.56 80 ALA A CA 1
ATOM 576 C C . ALA A 1 80 ? -1.870 -5.500 0.797 1.00 93.56 80 ALA A C 1
ATOM 578 O O . ALA A 1 80 ? -0.821 -5.872 0.277 1.00 93.56 80 ALA A O 1
ATOM 579 N N . THR A 1 81 ? -2.429 -4.318 0.513 1.00 93.31 81 THR A N 1
ATOM 580 C CA . THR A 1 81 ? -1.834 -3.356 -0.429 1.00 93.31 81 THR A CA 1
ATOM 581 C C . THR A 1 81 ? -0.422 -2.971 0.004 1.00 93.31 81 THR A C 1
ATOM 583 O O . THR A 1 81 ? 0.491 -2.980 -0.809 1.00 93.31 81 THR A O 1
ATOM 586 N N . THR A 1 82 ? -0.217 -2.706 1.295 1.00 94.56 82 THR A N 1
ATOM 587 C CA . THR A 1 82 ? 1.085 -2.326 1.858 1.00 94.56 82 THR A CA 1
ATOM 588 C C . THR A 1 82 ? 2.116 -3.437 1.713 1.00 94.56 82 THR A C 1
ATOM 590 O O . THR A 1 82 ? 3.224 -3.181 1.248 1.00 94.56 82 THR A O 1
ATOM 593 N N . VAL A 1 83 ? 1.754 -4.677 2.049 1.00 93.75 83 VAL A N 1
ATOM 594 C CA . VAL A 1 83 ? 2.640 -5.838 1.885 1.00 93.75 83 VAL A CA 1
ATOM 595 C C . VAL A 1 83 ? 3.019 -6.024 0.416 1.00 93.75 83 VAL A C 1
ATOM 597 O O . VAL A 1 83 ? 4.202 -6.142 0.100 1.00 93.75 83 VAL A O 1
ATOM 600 N N . LEU A 1 84 ? 2.040 -5.981 -0.492 1.00 91.06 84 LEU A N 1
ATOM 601 C CA . LEU A 1 84 ? 2.284 -6.125 -1.928 1.00 91.06 84 LEU A CA 1
ATOM 602 C C . LEU A 1 84 ? 3.164 -4.991 -2.466 1.00 91.06 84 LEU A C 1
ATOM 604 O O . LEU A 1 84 ? 4.119 -5.255 -3.195 1.00 91.06 84 LEU A O 1
ATOM 608 N N . SER A 1 85 ? 2.904 -3.745 -2.064 1.00 92.25 85 SER A N 1
ATOM 609 C CA . SER A 1 85 ? 3.730 -2.594 -2.429 1.00 92.25 85 SER A CA 1
ATOM 610 C C . SER A 1 85 ? 5.166 -2.730 -1.930 1.00 92.25 85 SER A C 1
ATOM 612 O O . SER A 1 85 ? 6.077 -2.429 -2.692 1.00 92.25 85 SER A O 1
ATOM 614 N N . ILE A 1 86 ? 5.395 -3.227 -0.709 1.00 92.88 86 ILE A N 1
ATOM 615 C CA . ILE A 1 86 ? 6.751 -3.476 -0.191 1.00 92.88 86 ILE A CA 1
ATOM 616 C C . ILE A 1 86 ? 7.449 -4.558 -1.021 1.00 92.88 86 ILE A C 1
ATOM 618 O O . ILE A 1 86 ? 8.590 -4.365 -1.430 1.00 92.88 86 ILE A O 1
ATOM 622 N N . MET A 1 87 ? 6.768 -5.669 -1.324 1.00 89.44 87 MET A N 1
ATOM 623 C CA . MET A 1 87 ? 7.333 -6.745 -2.150 1.00 89.44 87 MET A CA 1
ATOM 624 C C . MET A 1 87 ? 7.735 -6.261 -3.549 1.00 89.44 87 MET A C 1
ATOM 626 O O . MET A 1 87 ? 8.751 -6.696 -4.088 1.00 89.44 87 MET A O 1
ATOM 630 N N . ILE A 1 88 ? 6.929 -5.383 -4.150 1.00 88.56 88 ILE A N 1
ATOM 631 C CA . ILE A 1 88 ? 7.197 -4.802 -5.471 1.00 88.56 88 ILE A CA 1
ATOM 632 C C . ILE A 1 88 ? 8.339 -3.792 -5.384 1.00 88.56 88 ILE A C 1
ATOM 634 O O . ILE A 1 88 ? 9.281 -3.883 -6.163 1.00 88.56 88 ILE A O 1
ATOM 638 N N . ALA A 1 89 ? 8.282 -2.870 -4.42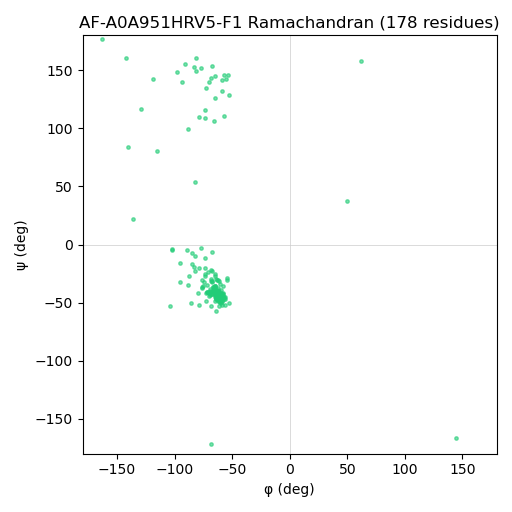2 1.00 89.50 89 ALA A N 1
ATOM 639 C CA . ALA A 1 89 ? 9.279 -1.821 -4.258 1.00 89.50 89 ALA A CA 1
ATOM 640 C C . ALA A 1 89 ? 10.666 -2.406 -3.967 1.00 89.50 89 ALA A C 1
ATOM 642 O O . ALA A 1 89 ? 11.619 -2.070 -4.658 1.00 89.50 89 ALA A O 1
ATOM 643 N N . LEU A 1 90 ? 10.774 -3.345 -3.021 1.00 88.88 90 LEU A N 1
ATOM 644 C CA . LEU A 1 90 ? 12.040 -4.026 -2.743 1.00 88.88 90 LEU A CA 1
ATOM 645 C C . LEU A 1 90 ? 12.510 -4.865 -3.934 1.00 88.88 90 LEU A C 1
ATOM 647 O O . LEU A 1 90 ? 13.700 -4.891 -4.223 1.00 88.88 90 LEU A O 1
ATOM 651 N N . GLY A 1 91 ? 11.584 -5.507 -4.654 1.00 85.75 91 GLY A N 1
ATOM 652 C CA . GLY A 1 91 ? 11.903 -6.219 -5.889 1.00 85.75 91 GLY A CA 1
ATOM 653 C C . GLY A 1 91 ? 12.589 -5.323 -6.920 1.00 85.75 91 GLY A C 1
ATOM 654 O O . GLY A 1 91 ? 13.603 -5.723 -7.470 1.00 85.75 91 GLY A O 1
ATOM 655 N N . LEU A 1 92 ? 12.079 -4.107 -7.122 1.00 84.88 92 LEU A N 1
ATOM 656 C CA . LEU A 1 92 ? 12.648 -3.126 -8.052 1.00 84.88 92 LEU A CA 1
ATOM 657 C C . LEU A 1 92 ? 13.940 -2.480 -7.536 1.00 84.88 92 LEU A C 1
ATOM 659 O O . LEU A 1 92 ? 14.811 -2.142 -8.327 1.00 84.88 92 LEU A O 1
ATOM 663 N N . VAL A 1 93 ? 14.075 -2.304 -6.219 1.00 86.50 93 VAL A N 1
ATOM 664 C CA . VAL A 1 93 ? 15.300 -1.765 -5.608 1.00 86.50 93 VAL A CA 1
ATOM 665 C C . VAL A 1 93 ? 16.467 -2.743 -5.764 1.00 86.50 93 VAL A C 1
ATOM 667 O O . VAL A 1 93 ? 17.579 -2.316 -6.063 1.00 86.50 93 VAL A O 1
ATOM 670 N N . PHE A 1 94 ? 16.230 -4.043 -5.559 1.00 85.12 94 PHE A N 1
ATOM 671 C CA . PHE A 1 94 ? 17.284 -5.060 -5.623 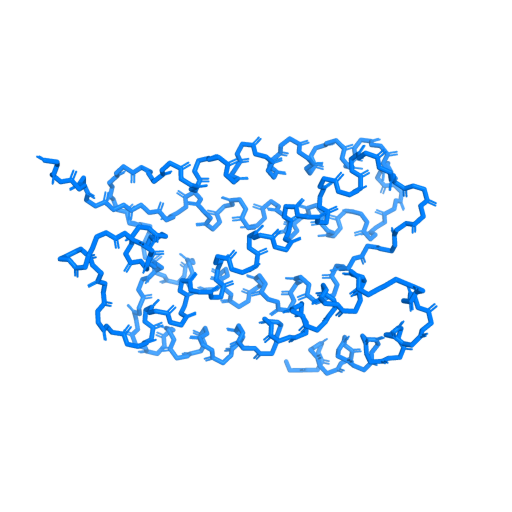1.00 85.12 94 PHE A CA 1
ATOM 672 C C . PHE A 1 94 ? 17.510 -5.631 -7.028 1.00 85.12 94 PHE A C 1
ATOM 674 O O . PHE A 1 94 ? 18.654 -5.926 -7.366 1.00 85.12 94 PHE A O 1
ATOM 681 N N . ASP A 1 95 ? 16.462 -5.781 -7.843 1.00 79.44 95 ASP A N 1
ATOM 682 C CA . ASP A 1 95 ? 16.563 -6.274 -9.221 1.00 79.44 95 ASP A CA 1
ATOM 683 C C . ASP A 1 95 ? 15.613 -5.508 -10.168 1.00 79.44 95 ASP A C 1
ATOM 685 O O . ASP A 1 95 ? 14.491 -5.948 -10.445 1.00 79.44 95 ASP A O 1
ATOM 689 N N . PRO A 1 96 ? 16.045 -4.335 -10.671 1.00 70.44 96 PRO A N 1
ATOM 690 C CA . PRO A 1 96 ? 15.222 -3.506 -11.547 1.00 70.44 96 PRO A CA 1
ATOM 691 C C . PRO A 1 96 ? 15.088 -4.065 -12.973 1.00 70.44 96 PRO A C 1
ATOM 693 O O . PRO A 1 96 ? 14.177 -3.680 -13.699 1.00 70.44 96 PRO A O 1
ATOM 696 N N . ARG A 1 97 ? 15.996 -4.949 -13.418 1.00 61.38 97 ARG A N 1
ATOM 697 C CA . ARG A 1 97 ? 16.227 -5.200 -14.855 1.00 61.38 97 ARG A CA 1
ATOM 698 C C . ARG A 1 97 ? 15.254 -6.182 -15.517 1.00 61.38 97 ARG A C 1
ATOM 700 O O . ARG A 1 97 ? 15.264 -6.266 -16.741 1.00 61.38 97 ARG A O 1
ATOM 707 N N . TYR A 1 98 ? 14.416 -6.885 -14.751 1.00 52.31 98 TYR A N 1
ATOM 708 C CA . TYR A 1 98 ? 13.536 -7.947 -15.273 1.00 52.31 98 TYR A CA 1
ATOM 709 C C . TYR A 1 98 ? 12.103 -7.919 -14.726 1.00 52.31 98 TYR A C 1
ATOM 711 O O . TYR A 1 98 ? 11.427 -8.948 -14.714 1.00 52.31 98 TYR A O 1
ATOM 719 N N . ARG A 1 99 ? 11.623 -6.775 -14.223 1.00 62.41 99 ARG A N 1
ATOM 720 C CA . ARG A 1 99 ? 10.328 -6.723 -13.536 1.00 62.41 99 ARG A CA 1
ATOM 721 C C . ARG A 1 99 ? 9.439 -5.619 -14.086 1.00 62.41 99 ARG A C 1
ATOM 723 O O . ARG A 1 99 ? 9.748 -4.442 -13.936 1.00 62.41 99 ARG A O 1
ATOM 730 N N . ASP A 1 100 ? 8.310 -6.011 -14.665 1.00 69.62 100 ASP A N 1
ATOM 731 C CA . ASP A 1 100 ? 7.275 -5.075 -15.089 1.00 69.62 100 ASP A CA 1
ATOM 732 C C . ASP A 1 100 ? 6.768 -4.250 -13.905 1.00 69.62 100 ASP A C 1
ATOM 734 O O . ASP A 1 100 ? 6.613 -4.758 -12.789 1.00 69.62 100 ASP A O 1
ATOM 738 N N . PHE A 1 101 ? 6.503 -2.963 -14.144 1.00 73.00 101 PHE A N 1
ATOM 739 C CA . PHE A 1 101 ? 5.944 -2.059 -13.143 1.00 73.00 101 PHE A CA 1
ATOM 740 C C . PHE A 1 101 ? 4.43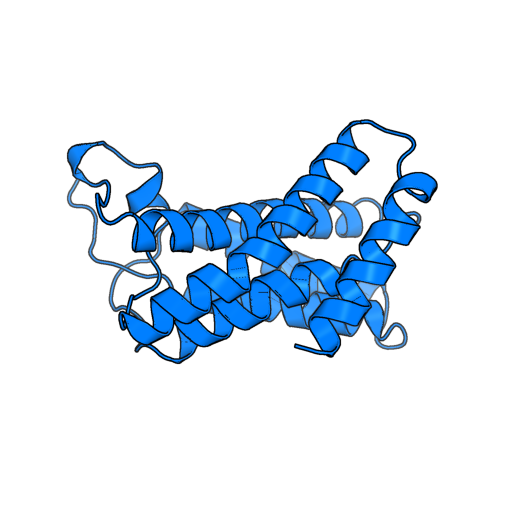2 -2.307 -13.031 1.00 73.00 101 PHE A C 1
ATOM 742 O O . PHE A 1 101 ? 3.683 -1.902 -13.923 1.00 73.00 101 PHE A O 1
ATOM 749 N N . PRO A 1 102 ? 3.911 -2.890 -11.934 1.00 78.19 102 PRO A N 1
ATOM 750 C CA . PRO A 1 102 ? 2.487 -3.190 -11.794 1.00 78.19 102 PRO A CA 1
ATOM 751 C C . PRO A 1 102 ? 1.712 -1.939 -11.343 1.00 78.19 102 PRO A C 1
ATOM 753 O O . PRO A 1 102 ? 1.010 -1.937 -10.328 1.00 78.19 102 PRO A O 1
ATOM 756 N N . PHE A 1 103 ? 1.862 -0.838 -12.080 1.00 76.75 103 PHE A N 1
ATOM 757 C CA . PHE A 1 103 ? 1.283 0.457 -11.733 1.00 76.75 103 PHE A CA 1
ATOM 758 C C . PHE A 1 103 ? -0.249 0.421 -11.790 1.00 76.75 103 PHE A C 1
ATOM 760 O O . PHE A 1 103 ? -0.916 1.019 -10.948 1.00 76.75 103 PHE A O 1
ATOM 767 N N . ALA A 1 104 ? -0.813 -0.322 -12.741 1.00 80.31 104 ALA A N 1
ATOM 768 C CA . ALA A 1 104 ? -2.247 -0.440 -12.969 1.00 80.31 104 ALA A CA 1
ATOM 769 C C . ALA A 1 104 ? -3.014 -1.096 -11.794 1.00 80.31 104 ALA A C 1
ATOM 771 O O . ALA A 1 104 ? -3.903 -0.440 -11.238 1.00 80.31 104 ALA A O 1
ATOM 772 N N . PRO A 1 105 ? -2.680 -2.326 -11.346 1.00 83.31 105 PRO A N 1
ATOM 773 C CA . PRO A 1 105 ? -3.375 -2.956 -10.221 1.00 83.31 105 PRO A CA 1
ATOM 774 C C . PRO A 1 105 ? -3.127 -2.226 -8.895 1.00 83.31 105 PRO A C 1
ATOM 776 O O . PRO A 1 105 ? -4.053 -2.075 -8.098 1.00 83.31 105 PRO A O 1
ATOM 779 N N . LEU A 1 106 ? -1.918 -1.694 -8.670 1.00 86.31 106 LEU A N 1
ATOM 780 C CA . LEU A 1 106 ? -1.638 -0.895 -7.473 1.00 86.31 106 LEU A CA 1
ATOM 781 C C . LEU A 1 106 ? -2.445 0.405 -7.447 1.00 86.31 106 LEU A C 1
ATOM 783 O O . LEU A 1 106 ? -2.969 0.772 -6.400 1.00 86.31 106 LEU A O 1
ATOM 787 N N . SER A 1 107 ? -2.611 1.076 -8.587 1.00 87.31 107 SER A N 1
ATOM 788 C CA . SER A 1 107 ? -3.459 2.271 -8.673 1.00 87.31 107 SER A CA 1
ATOM 789 C C . SER A 1 107 ? -4.918 1.944 -8.374 1.00 87.31 107 SER A C 1
ATOM 791 O O . SER A 1 107 ? -5.566 2.667 -7.618 1.00 87.31 107 SER A O 1
ATOM 793 N N . ALA A 1 108 ? -5.429 0.840 -8.931 1.00 87.00 108 ALA A N 1
ATOM 794 C CA . ALA A 1 108 ? -6.798 0.387 -8.702 1.00 87.00 108 ALA A CA 1
ATOM 795 C C . ALA A 1 108 ? -7.075 0.070 -7.221 1.00 87.00 108 ALA A C 1
ATOM 797 O O . ALA A 1 108 ? -8.188 0.293 -6.749 1.00 87.00 108 ALA A O 1
ATOM 798 N N . ALA A 1 109 ? -6.060 -0.380 -6.479 1.00 90.81 109 ALA A N 1
ATOM 799 C CA . ALA A 1 109 ? -6.142 -0.580 -5.036 1.00 90.81 109 ALA A CA 1
ATOM 800 C C . ALA A 1 109 ? -6.003 0.729 -4.235 1.00 90.81 109 ALA A C 1
ATOM 802 O O . ALA A 1 109 ? -6.837 1.053 -3.391 1.00 90.81 109 ALA A O 1
ATOM 803 N N . ILE A 1 110 ? -4.948 1.501 -4.498 1.00 92.38 110 ILE A N 1
ATOM 804 C CA . ILE A 1 110 ? -4.526 2.619 -3.644 1.00 92.38 110 ILE A CA 1
ATOM 805 C C . ILE A 1 110 ? -5.421 3.844 -3.826 1.00 92.38 110 ILE A C 1
ATOM 807 O O . ILE A 1 110 ? -5.716 4.518 -2.844 1.00 92.38 110 ILE A O 1
ATOM 811 N N . VAL A 1 111 ? -5.892 4.138 -5.041 1.00 93.44 111 VAL A N 1
ATOM 812 C CA . VAL A 1 111 ? -6.691 5.347 -5.305 1.00 93.44 111 VAL A CA 1
ATOM 813 C C . VAL A 1 111 ? -8.027 5.345 -4.542 1.00 93.44 111 VAL A C 1
ATOM 815 O O . VAL A 1 111 ? -8.323 6.343 -3.880 1.00 93.44 111 VAL A O 1
ATOM 818 N N . PRO A 1 112 ? -8.832 4.262 -4.540 1.00 90.62 112 PRO A N 1
ATOM 819 C CA . PRO A 1 112 ? -10.046 4.218 -3.725 1.00 90.62 112 PRO A CA 1
ATOM 820 C C . PRO A 1 112 ? -9.768 4.324 -2.222 1.00 90.62 112 PRO A C 1
ATOM 822 O O . PRO A 1 112 ? -10.492 5.012 -1.504 1.00 90.62 112 PRO A O 1
ATOM 825 N N . LEU A 1 113 ? -8.697 3.689 -1.740 1.00 91.19 113 LEU A N 1
ATOM 826 C CA . LEU A 1 113 ? -8.294 3.772 -0.335 1.00 91.19 113 LEU A CA 1
ATOM 827 C C . LEU A 1 113 ? -7.844 5.195 0.034 1.00 91.19 113 LEU A C 1
ATOM 829 O O . LEU A 1 113 ? -8.210 5.703 1.094 1.00 91.19 113 LEU A O 1
ATOM 833 N N . ALA A 1 114 ? -7.120 5.877 -0.856 1.00 92.88 114 ALA A N 1
ATOM 834 C CA . ALA A 1 114 ? -6.762 7.280 -0.692 1.00 92.88 114 ALA A CA 1
ATOM 835 C C . ALA A 1 114 ? -8.015 8.137 -0.521 1.00 92.88 114 ALA A C 1
ATOM 837 O O . ALA A 1 114 ? -8.078 8.947 0.402 1.00 92.88 114 ALA A O 1
ATOM 838 N N . LEU A 1 115 ? -9.035 7.909 -1.354 1.00 92.81 115 LEU A N 1
ATOM 839 C CA . LEU A 1 115 ? -10.289 8.646 -1.272 1.00 92.81 115 LEU A CA 1
ATOM 840 C C . LEU A 1 115 ? -10.915 8.524 0.123 1.00 92.81 115 LEU A C 1
ATOM 842 O O . LEU A 1 115 ? -11.221 9.548 0.719 1.00 92.81 115 LEU A O 1
ATOM 846 N N . VAL A 1 116 ? -10.999 7.318 0.699 1.00 90.88 116 VAL A N 1
ATOM 847 C CA . VAL A 1 116 ? -11.473 7.119 2.088 1.00 90.88 116 VAL A CA 1
ATOM 848 C C . VAL A 1 116 ? -10.611 7.896 3.094 1.00 90.88 116 VAL A C 1
ATOM 850 O O . VAL A 1 116 ? -11.142 8.582 3.968 1.00 90.88 116 VAL A O 1
ATOM 853 N N . SER A 1 117 ? -9.282 7.811 2.965 1.00 90.56 117 SER A N 1
ATOM 854 C CA . SER A 1 117 ? -8.317 8.438 3.885 1.00 90.56 117 SER A CA 1
ATOM 855 C C . SER A 1 117 ? -8.372 9.972 3.881 1.00 90.56 117 SER A C 1
ATOM 857 O O . SER A 1 117 ? -8.183 10.612 4.922 1.00 90.56 117 SER A O 1
ATOM 859 N N . PHE A 1 118 ? -8.630 10.575 2.718 1.00 91.38 118 PHE A N 1
ATOM 860 C CA . PHE A 1 118 ? -8.748 12.026 2.563 1.00 91.38 118 PHE A CA 1
ATOM 861 C C . PHE A 1 118 ? -10.160 12.547 2.829 1.00 91.38 118 PHE A C 1
ATOM 863 O O . PHE A 1 118 ? -10.295 13.696 3.247 1.00 91.38 118 PHE A O 1
ATOM 870 N N . TRP A 1 119 ? -11.192 11.723 2.626 1.00 90.06 119 TRP A N 1
ATOM 871 C CA . TRP A 1 119 ? -12.581 12.109 2.883 1.00 90.06 119 TRP A CA 1
ATOM 872 C C . TRP A 1 119 ? -12.871 12.293 4.373 1.00 90.06 119 TRP A C 1
ATOM 874 O O . TRP A 1 119 ? -13.702 13.118 4.747 1.00 90.06 119 TRP A O 1
ATOM 884 N N . GLN A 1 120 ? -12.182 11.534 5.228 1.00 84.12 120 GLN A N 1
ATOM 885 C CA . GLN A 1 120 ? -12.272 11.691 6.676 1.00 84.12 120 GLN A CA 1
ATOM 886 C C . GLN A 1 120 ? -11.105 12.527 7.230 1.00 84.12 120 GLN A C 1
ATOM 888 O O . GLN A 1 120 ? -9.980 12.479 6.708 1.00 84.12 120 GLN A O 1
ATOM 893 N N . PRO A 1 121 ? -11.329 13.288 8.318 1.00 79.94 121 PRO A N 1
ATOM 894 C CA . PRO A 1 121 ? -10.254 13.976 9.019 1.00 79.94 121 PRO A CA 1
ATOM 895 C C . PRO A 1 121 ? -9.153 12.999 9.441 1.00 79.94 121 PRO A C 1
ATOM 897 O O . PRO A 1 121 ? -9.427 11.875 9.866 1.00 79.94 121 PRO A O 1
ATOM 900 N N . ALA A 1 122 ? -7.897 13.442 9.355 1.00 78.25 122 ALA A N 1
ATOM 901 C CA . ALA A 1 122 ? -6.778 12.652 9.851 1.00 78.25 122 ALA A CA 1
ATOM 902 C C . ALA A 1 122 ? -6.972 12.362 11.346 1.00 78.25 122 ALA A C 1
ATOM 904 O O . ALA A 1 122 ? -7.262 13.267 12.138 1.00 78.25 122 ALA A O 1
ATOM 905 N N . GLN A 1 123 ? -6.803 11.100 11.734 1.00 80.50 123 GLN A N 1
ATOM 906 C CA . GLN A 1 123 ? -6.939 10.698 13.127 1.00 80.50 123 GLN A CA 1
ATOM 907 C C . GLN A 1 123 ? -5.835 11.357 13.966 1.00 80.50 123 GLN A C 1
ATOM 909 O O . GLN A 1 123 ? -4.704 11.551 13.516 1.00 80.50 123 GLN A O 1
ATOM 914 N N . LYS A 1 124 ? -6.153 11.724 15.209 1.00 78.50 124 LYS A N 1
ATOM 915 C CA . LYS A 1 124 ? -5.167 12.239 16.169 1.00 78.50 124 LYS A CA 1
ATOM 916 C C . LYS A 1 124 ? -4.650 11.085 17.024 1.00 78.50 124 LYS A C 1
ATOM 918 O O . LYS A 1 124 ? -5.419 10.218 17.428 1.00 78.50 124 LYS A O 1
ATOM 923 N N . GLY A 1 125 ? -3.351 11.081 17.309 1.00 80.69 125 GLY A N 1
ATOM 924 C CA . GLY A 1 125 ? -2.734 10.058 18.147 1.00 80.69 125 GLY A CA 1
ATOM 925 C C . GLY A 1 125 ? -1.328 9.682 17.699 1.00 80.69 125 GLY A C 1
ATOM 926 O O . GLY A 1 125 ? -0.706 10.390 16.907 1.00 80.69 125 GLY A O 1
ATOM 927 N N . ARG A 1 126 ? -0.824 8.567 18.233 1.00 81.25 126 ARG A N 1
ATOM 928 C CA . ARG A 1 126 ? 0.507 8.043 17.897 1.00 81.25 126 ARG A CA 1
ATOM 929 C C . ARG A 1 126 ? 0.440 7.251 16.592 1.00 81.25 126 ARG A C 1
ATOM 931 O O . ARG A 1 126 ? -0.625 6.789 16.182 1.00 81.25 126 ARG A O 1
ATOM 938 N N . TYR A 1 127 ? 1.585 7.059 15.957 1.00 80.94 127 TYR A N 1
ATOM 939 C CA . TYR A 1 127 ? 1.716 6.108 14.857 1.00 80.94 127 TYR A CA 1
ATOM 940 C C . TYR A 1 127 ? 1.792 4.680 15.401 1.00 80.94 127 TYR A C 1
ATOM 942 O O . TYR A 1 127 ? 2.173 4.477 16.556 1.00 80.94 127 TYR A O 1
ATOM 950 N N . GLY A 1 128 ? 1.356 3.698 14.615 1.00 84.62 128 GLY A N 1
ATOM 951 C CA . GLY A 1 128 ? 1.660 2.298 14.903 1.00 84.62 128 GLY A CA 1
ATOM 952 C C . GLY A 1 128 ? 3.045 1.930 14.360 1.00 84.62 128 GLY A C 1
ATOM 953 O O . GLY A 1 128 ? 3.544 2.559 13.426 1.00 84.62 128 GLY A O 1
ATOM 954 N N . ALA A 1 129 ? 3.700 0.949 14.986 1.00 87.81 129 ALA A N 1
ATOM 955 C CA . ALA A 1 129 ? 5.051 0.543 14.598 1.00 87.81 129 ALA A CA 1
ATOM 956 C C . ALA A 1 129 ? 5.089 -0.028 13.170 1.00 87.81 129 ALA A C 1
ATOM 958 O O . ALA A 1 129 ? 6.002 0.284 12.413 1.00 87.81 129 ALA A O 1
ATOM 959 N N . ALA A 1 130 ? 4.077 -0.810 12.785 1.00 88.50 130 ALA A N 1
ATOM 960 C CA . ALA A 1 130 ? 3.994 -1.416 11.459 1.00 88.50 130 ALA A CA 1
ATOM 961 C C . ALA A 1 130 ? 3.832 -0.360 10.353 1.00 88.50 130 ALA A C 1
ATOM 963 O O . ALA A 1 130 ? 4.492 -0.441 9.322 1.00 88.50 130 ALA A O 1
ATOM 964 N N . GLU A 1 131 ? 3.014 0.665 10.589 1.00 92.19 131 GLU A N 1
ATOM 965 C CA . GLU A 1 131 ? 2.819 1.783 9.669 1.00 92.19 131 GLU A CA 1
ATOM 966 C C . GLU A 1 131 ? 4.104 2.614 9.524 1.00 92.19 131 GLU A C 1
ATOM 968 O O . GLU A 1 131 ? 4.471 2.970 8.407 1.00 92.19 131 GLU A O 1
ATOM 973 N N . ILE A 1 132 ? 4.835 2.864 10.621 1.00 92.50 132 ILE A N 1
ATOM 974 C CA . ILE A 1 132 ? 6.143 3.544 10.565 1.00 92.50 132 ILE A CA 1
ATOM 975 C C . ILE A 1 132 ? 7.137 2.735 9.737 1.00 92.50 132 ILE A C 1
ATOM 977 O O . ILE A 1 132 ? 7.783 3.297 8.858 1.00 92.50 132 ILE A O 1
ATOM 981 N N . VAL A 1 133 ? 7.266 1.435 10.011 1.00 93.62 133 VAL A N 1
ATOM 982 C CA . VAL A 1 133 ? 8.201 0.559 9.293 1.00 93.62 133 VAL A CA 1
ATOM 983 C C . VAL A 1 133 ? 7.849 0.508 7.807 1.00 93.62 133 VAL A C 1
ATOM 985 O O . VAL A 1 133 ? 8.731 0.659 6.967 1.00 93.62 133 VAL A O 1
ATOM 988 N N . ALA A 1 134 ? 6.563 0.387 7.469 1.00 93.25 134 ALA A N 1
ATOM 989 C CA . ALA A 1 134 ? 6.101 0.420 6.086 1.00 93.25 134 ALA A CA 1
ATOM 990 C C . ALA A 1 134 ? 6.427 1.754 5.395 1.00 93.25 134 ALA A C 1
ATOM 992 O O . ALA A 1 134 ? 6.971 1.745 4.292 1.00 93.25 134 ALA A O 1
ATOM 993 N N . CYS A 1 135 ? 6.177 2.895 6.045 1.00 93.50 135 CYS A N 1
ATOM 994 C CA . CYS A 1 135 ? 6.580 4.207 5.530 1.00 93.50 135 CYS A CA 1
ATOM 995 C C . CYS A 1 135 ? 8.100 4.308 5.342 1.00 93.50 135 CYS A C 1
ATOM 997 O O . CYS A 1 135 ? 8.557 4.794 4.309 1.00 93.50 135 CYS A O 1
ATOM 999 N N . ALA A 1 136 ? 8.875 3.828 6.316 1.00 93.81 136 ALA A N 1
ATOM 1000 C CA . ALA A 1 136 ? 10.334 3.854 6.298 1.00 93.81 136 ALA A CA 1
ATOM 1001 C C . ALA A 1 136 ? 10.941 2.939 5.224 1.00 93.81 136 ALA A C 1
ATOM 1003 O O . ALA A 1 136 ? 12.061 3.185 4.800 1.00 93.81 136 ALA A O 1
ATOM 1004 N N . LEU A 1 137 ? 10.216 1.918 4.762 1.00 94.12 137 LEU A N 1
ATOM 1005 C CA . LEU A 1 137 ? 10.605 1.082 3.623 1.00 94.12 137 LEU A CA 1
ATOM 1006 C C . LEU A 1 137 ? 10.171 1.702 2.292 1.00 94.12 137 LEU A C 1
ATOM 1008 O O . LEU A 1 137 ? 10.975 1.837 1.371 1.00 94.12 137 LEU A O 1
ATOM 1012 N N . LEU A 1 138 ? 8.900 2.092 2.178 1.00 93.81 138 LEU A N 1
ATOM 1013 C CA . LEU A 1 138 ? 8.307 2.530 0.914 1.00 93.81 138 LEU A CA 1
ATOM 1014 C C . LEU A 1 138 ? 8.814 3.900 0.457 1.00 93.81 138 LEU A C 1
ATOM 1016 O O . LEU A 1 138 ? 9.084 4.071 -0.730 1.00 93.81 138 LEU A O 1
ATOM 1020 N N . ALA A 1 139 ? 8.973 4.862 1.371 1.00 94.56 139 ALA A N 1
ATOM 1021 C CA . ALA A 1 139 ? 9.417 6.210 1.021 1.00 94.56 139 ALA A CA 1
ATOM 1022 C C . ALA A 1 139 ? 10.822 6.235 0.385 1.00 94.56 139 ALA A C 1
ATOM 1024 O O . ALA A 1 139 ? 10.945 6.757 -0.725 1.00 94.56 139 ALA A O 1
ATOM 1025 N N . PRO A 1 140 ? 11.875 5.652 0.997 1.00 93.69 140 PRO A N 1
ATOM 1026 C CA . PRO A 1 140 ? 13.186 5.616 0.356 1.00 93.69 140 PRO A CA 1
ATOM 1027 C C . PRO A 1 140 ? 13.203 4.720 -0.885 1.00 93.69 140 PRO A C 1
ATOM 1029 O O . PRO A 1 140 ? 13.890 5.059 -1.844 1.00 93.69 140 PRO A O 1
ATOM 1032 N N . SER A 1 141 ? 12.419 3.634 -0.923 1.00 91.25 141 SER A N 1
ATOM 1033 C CA . SER A 1 141 ? 12.324 2.792 -2.126 1.00 91.25 141 SER A CA 1
ATOM 1034 C C . SER A 1 141 ? 11.774 3.573 -3.322 1.00 91.25 141 SER A C 1
ATOM 1036 O O . SER A 1 141 ? 12.325 3.484 -4.412 1.00 91.25 141 SER A O 1
ATOM 1038 N N . ALA A 1 142 ? 10.731 4.388 -3.127 1.00 90.50 142 ALA A N 1
ATOM 1039 C CA . ALA A 1 142 ? 10.180 5.230 -4.188 1.00 90.50 142 ALA A CA 1
ATOM 1040 C C . ALA A 1 142 ? 11.202 6.263 -4.695 1.00 90.50 142 ALA A C 1
ATOM 1042 O O . ALA A 1 142 ? 11.312 6.478 -5.899 1.00 90.50 142 ALA A O 1
ATOM 1043 N N . VAL A 1 143 ? 11.989 6.865 -3.794 1.00 91.56 143 VAL A N 1
ATOM 1044 C CA . VAL A 1 143 ? 13.076 7.785 -4.176 1.00 91.56 143 VAL A CA 1
ATOM 1045 C C . VAL A 1 143 ? 14.158 7.053 -4.969 1.00 91.56 143 VAL A C 1
ATOM 1047 O O . VAL A 1 143 ? 14.588 7.546 -6.007 1.00 91.56 143 VAL A O 1
ATOM 1050 N N . PHE A 1 144 ? 14.570 5.867 -4.519 1.00 90.12 144 PHE A N 1
ATOM 1051 C CA . PHE A 1 144 ? 15.568 5.063 -5.219 1.00 90.12 144 PHE A CA 1
ATOM 1052 C C . PHE A 1 144 ? 15.105 4.682 -6.629 1.00 90.12 144 PHE A C 1
ATOM 1054 O O . PHE A 1 144 ? 15.836 4.915 -7.585 1.00 90.12 144 PHE A O 1
ATOM 1061 N N . ILE A 1 145 ? 13.879 4.162 -6.770 1.00 87.25 145 ILE A N 1
ATOM 1062 C CA . ILE A 1 145 ? 13.304 3.776 -8.069 1.00 87.25 145 ILE A CA 1
ATOM 1063 C C . ILE A 1 145 ? 13.241 4.986 -9.005 1.00 87.25 145 ILE A C 1
ATOM 1065 O O . ILE A 1 145 ? 13.622 4.880 -10.166 1.00 87.25 145 ILE A O 1
ATOM 1069 N N . LEU A 1 146 ? 12.819 6.148 -8.498 1.00 87.25 146 LEU A N 1
ATOM 1070 C CA . LEU A 1 146 ? 12.752 7.385 -9.276 1.00 87.25 146 LEU A CA 1
ATOM 1071 C C . LEU A 1 146 ? 14.123 7.808 -9.829 1.00 87.25 146 LEU A C 1
ATOM 1073 O O . LEU A 1 146 ? 14.221 8.235 -10.979 1.00 87.25 146 LEU A O 1
ATOM 1077 N N . VAL A 1 147 ? 15.174 7.699 -9.011 1.00 86.44 147 VAL A N 1
ATOM 1078 C CA . VAL A 1 147 ? 16.548 8.040 -9.408 1.00 86.44 147 VAL A CA 1
ATOM 1079 C C . VAL A 1 147 ? 17.118 6.997 -10.370 1.00 86.44 147 VAL A C 1
ATOM 1081 O O . VAL A 1 147 ? 17.747 7.371 -11.355 1.00 86.44 147 VAL A O 1
ATOM 1084 N N . ASN A 1 148 ? 16.882 5.709 -10.112 1.00 86.06 148 ASN A N 1
ATOM 1085 C CA . ASN A 1 148 ? 17.428 4.608 -10.903 1.00 86.06 148 ASN A CA 1
ATOM 1086 C C . ASN A 1 148 ? 16.798 4.514 -12.301 1.00 86.06 148 ASN A C 1
ATOM 1088 O O . ASN A 1 148 ? 17.506 4.365 -13.292 1.00 86.06 148 ASN A O 1
ATOM 1092 N N . GLU A 1 149 ? 15.473 4.645 -12.393 1.00 82.50 149 GLU A N 1
ATOM 1093 C CA . GLU A 1 149 ? 14.724 4.514 -13.652 1.00 82.50 149 GLU A CA 1
ATOM 1094 C C . GLU A 1 149 ? 14.678 5.808 -14.470 1.00 82.50 149 GLU A C 1
ATOM 1096 O O . GLU A 1 149 ? 14.249 5.801 -15.624 1.00 82.50 149 GLU A O 1
ATOM 1101 N N . THR A 1 150 ? 15.175 6.911 -13.900 1.00 77.81 150 THR A N 1
ATOM 1102 C CA . THR A 1 150 ? 15.193 8.247 -14.507 1.00 77.81 150 THR A CA 1
ATOM 1103 C C . THR A 1 150 ? 13.780 8.800 -14.794 1.00 77.81 150 THR A C 1
ATOM 1105 O O . THR A 1 150 ? 12.801 8.078 -14.964 1.00 77.81 150 THR A O 1
ATOM 1108 N N . LEU A 1 151 ? 13.642 10.126 -14.904 1.00 74.06 151 LEU A N 1
ATOM 1109 C CA . LEU A 1 151 ? 12.355 10.789 -15.197 1.00 74.06 151 LEU A CA 1
ATOM 1110 C C . LEU A 1 151 ? 11.813 10.515 -16.616 1.00 74.06 151 LEU A C 1
ATOM 1112 O O . LEU A 1 151 ? 10.708 10.937 -16.946 1.00 74.06 151 LEU A O 1
ATOM 1116 N N . ALA A 1 152 ? 12.586 9.838 -17.468 1.00 76.75 152 ALA A N 1
ATOM 1117 C CA . ALA A 1 152 ? 12.169 9.479 -18.820 1.00 76.75 152 ALA A CA 1
ATOM 1118 C C . ALA A 1 152 ? 11.142 8.335 -18.828 1.00 76.75 152 ALA A C 1
ATOM 1120 O O . ALA A 1 152 ? 10.337 8.233 -19.755 1.00 76.75 152 ALA A O 1
ATOM 1121 N N . ASN A 1 153 ? 11.142 7.488 -17.796 1.00 82.69 153 ASN A N 1
ATOM 1122 C CA . ASN A 1 153 ? 10.201 6.387 -17.687 1.00 82.69 153 ASN A CA 1
ATOM 1123 C C . ASN A 1 153 ? 8.920 6.847 -16.971 1.00 82.69 153 ASN A C 1
ATOM 1125 O O . ASN A 1 153 ? 8.835 6.917 -15.747 1.00 82.69 153 ASN A O 1
ATOM 1129 N N . TRP A 1 154 ? 7.880 7.154 -17.743 1.00 83.19 154 TRP A N 1
ATOM 1130 C CA . TRP A 1 154 ? 6.608 7.610 -17.178 1.00 83.19 154 TRP A CA 1
ATOM 1131 C C . TRP A 1 154 ? 5.902 6.540 -16.320 1.00 83.19 154 TRP A C 1
ATOM 1133 O O . TRP A 1 154 ? 5.140 6.893 -15.417 1.00 83.19 154 TRP A O 1
ATOM 1143 N N . GLN A 1 155 ? 6.159 5.246 -16.555 1.00 85.00 155 GLN A N 1
ATOM 1144 C CA . GLN A 1 155 ? 5.568 4.159 -15.765 1.00 85.00 155 GLN A CA 1
ATOM 1145 C C . GLN A 1 155 ? 6.163 4.113 -14.356 1.00 85.00 155 GLN A C 1
ATOM 1147 O O . GLN A 1 155 ? 5.425 3.949 -13.380 1.00 85.00 155 GLN A O 1
ATOM 1152 N N . SER A 1 156 ? 7.479 4.314 -14.234 1.00 84.62 156 SER A N 1
ATOM 1153 C CA . SER A 1 156 ? 8.148 4.391 -12.932 1.00 84.62 156 SER A CA 1
ATOM 1154 C C . SER A 1 156 ? 7.700 5.638 -12.165 1.00 84.62 156 SER A C 1
ATOM 1156 O O . SER A 1 156 ? 7.401 5.541 -10.976 1.00 84.62 156 SER A O 1
ATOM 1158 N N . LEU A 1 157 ? 7.522 6.778 -12.849 1.00 88.00 157 LEU A N 1
ATOM 1159 C CA . LEU A 1 157 ? 6.954 7.995 -12.257 1.00 88.00 157 LEU A CA 1
ATOM 1160 C C . LEU A 1 157 ? 5.569 7.750 -11.659 1.00 88.00 157 LEU A C 1
ATOM 1162 O O . LEU A 1 157 ? 5.301 8.147 -10.522 1.00 88.00 157 LEU A O 1
ATOM 1166 N N . TRP A 1 158 ? 4.699 7.068 -12.405 1.00 90.31 158 TRP A N 1
ATOM 1167 C CA . TRP A 1 158 ? 3.359 6.742 -11.936 1.00 90.31 158 TRP A CA 1
ATOM 1168 C C . TRP A 1 158 ? 3.395 5.801 -10.732 1.00 90.31 158 TRP A C 1
ATOM 1170 O O . TRP A 1 158 ? 2.729 6.055 -9.727 1.00 90.31 158 TRP A O 1
ATOM 1180 N N . LEU A 1 159 ? 4.198 4.735 -10.802 1.00 89.12 159 LEU A N 1
ATOM 1181 C CA . LEU A 1 159 ? 4.358 3.804 -9.690 1.00 89.12 159 LEU A CA 1
ATOM 1182 C C . LEU A 1 159 ? 4.870 4.526 -8.438 1.00 89.12 159 LEU A C 1
ATOM 1184 O O . LEU A 1 159 ? 4.275 4.377 -7.373 1.00 89.12 159 LEU A O 1
ATOM 1188 N N . CYS A 1 160 ? 5.917 5.343 -8.558 1.00 90.88 160 CYS A N 1
ATOM 1189 C CA . CYS A 1 160 ? 6.450 6.132 -7.451 1.00 90.88 160 CYS A CA 1
ATOM 1190 C C . CYS A 1 160 ? 5.388 7.071 -6.867 1.00 90.88 160 CYS A C 1
ATOM 1192 O O . CYS A 1 160 ? 5.244 7.133 -5.648 1.00 90.88 160 CYS A O 1
ATOM 1194 N N . GLY A 1 161 ? 4.590 7.737 -7.707 1.00 92.69 161 GLY A N 1
ATOM 1195 C CA . GLY A 1 161 ? 3.472 8.567 -7.253 1.00 92.69 161 GLY A CA 1
ATOM 1196 C C . GLY A 1 161 ? 2.443 7.779 -6.436 1.00 92.69 161 GLY A C 1
ATOM 1197 O O . GLY A 1 161 ? 2.007 8.226 -5.376 1.00 92.69 161 GLY A O 1
ATOM 1198 N N . VAL A 1 162 ? 2.107 6.568 -6.879 1.00 93.50 162 VAL A N 1
ATOM 1199 C CA . VAL A 1 162 ? 1.180 5.664 -6.185 1.00 93.50 162 VAL A CA 1
ATOM 1200 C C . VAL A 1 162 ? 1.774 5.123 -4.874 1.00 93.50 162 VAL A C 1
ATOM 1202 O O . VAL A 1 162 ? 1.067 5.047 -3.869 1.00 93.50 162 VAL A O 1
ATOM 1205 N N . LEU A 1 163 ? 3.073 4.812 -4.833 1.00 93.19 163 LEU A N 1
ATOM 1206 C CA . LEU A 1 163 ? 3.770 4.418 -3.602 1.00 93.19 163 LEU A CA 1
ATOM 1207 C C . LEU A 1 163 ? 3.814 5.568 -2.589 1.00 93.19 163 LEU A C 1
ATOM 1209 O O . LEU A 1 163 ? 3.535 5.360 -1.409 1.00 93.19 163 LEU A O 1
ATOM 1213 N N . VAL A 1 164 ? 4.100 6.790 -3.042 1.00 95.38 164 VAL A N 1
ATOM 1214 C CA . VAL A 1 164 ? 4.061 7.993 -2.198 1.00 95.38 164 VAL A CA 1
ATOM 1215 C C . VAL A 1 164 ? 2.647 8.235 -1.674 1.00 95.38 164 VAL A C 1
ATOM 1217 O O . VAL A 1 164 ? 2.477 8.522 -0.490 1.00 95.38 164 VAL A O 1
ATOM 1220 N N . LEU A 1 165 ? 1.619 8.054 -2.506 1.00 95.62 165 LEU A N 1
ATOM 1221 C CA . LEU A 1 165 ? 0.226 8.150 -2.075 1.00 95.62 165 LEU A CA 1
ATOM 1222 C C . LEU A 1 165 ? -0.080 7.151 -0.952 1.00 95.62 165 LEU A C 1
ATOM 1224 O O . LEU A 1 165 ? -0.694 7.524 0.047 1.00 95.62 165 LEU A O 1
ATOM 1228 N N . LEU A 1 166 ? 0.403 5.912 -1.065 1.00 94.81 166 LEU A N 1
ATOM 1229 C CA . LEU A 1 166 ? 0.267 4.915 -0.006 1.00 94.81 166 LEU A CA 1
ATOM 1230 C C . LEU A 1 166 ? 1.012 5.316 1.277 1.00 94.81 166 LEU A C 1
ATOM 1232 O O . LEU A 1 166 ? 0.455 5.183 2.364 1.00 94.81 166 LEU A O 1
ATOM 1236 N N . VAL A 1 167 ? 2.221 5.875 1.177 1.00 95.12 167 VAL A N 1
ATOM 1237 C CA . VAL A 1 167 ? 2.946 6.430 2.337 1.00 95.12 167 VAL A CA 1
ATOM 1238 C C . VAL A 1 167 ? 2.125 7.526 3.022 1.00 95.12 167 VAL A C 1
ATOM 1240 O O . VAL A 1 167 ? 2.024 7.548 4.248 1.00 95.12 167 VAL A O 1
ATOM 1243 N N . VAL A 1 168 ? 1.479 8.410 2.255 1.00 94.62 168 VAL A N 1
ATOM 1244 C CA . VAL A 1 168 ? 0.609 9.456 2.813 1.00 94.62 168 VAL A CA 1
ATOM 1245 C C . VAL A 1 168 ? -0.611 8.852 3.508 1.00 94.62 168 VAL A C 1
ATOM 1247 O O . VAL A 1 168 ? -0.959 9.292 4.605 1.00 94.62 168 VAL A O 1
ATOM 1250 N N . ILE A 1 169 ? -1.237 7.827 2.920 1.00 93.69 169 ILE A N 1
ATOM 1251 C CA . ILE A 1 169 ? -2.335 7.086 3.555 1.00 93.69 169 ILE A CA 1
ATOM 1252 C C . ILE A 1 169 ? -1.883 6.536 4.914 1.00 93.69 169 ILE A C 1
ATOM 1254 O O . ILE 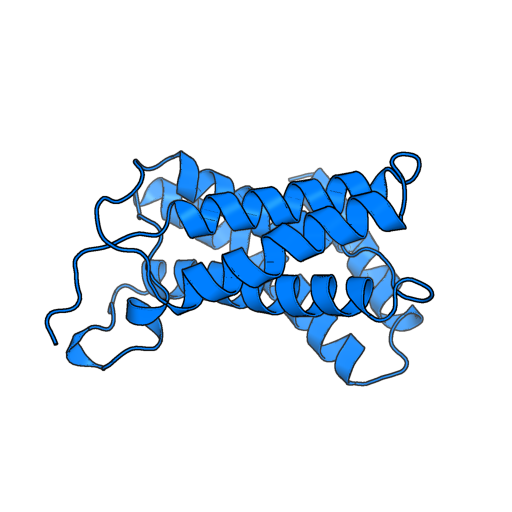A 1 169 ? -2.534 6.799 5.924 1.00 93.69 169 ILE A O 1
ATOM 1258 N N . LEU A 1 170 ? -0.748 5.830 4.956 1.00 91.88 170 LEU A N 1
ATOM 1259 C CA . LEU A 1 170 ? -0.193 5.247 6.180 1.00 91.88 170 LEU A CA 1
ATOM 1260 C C . LEU A 1 170 ? 0.164 6.317 7.223 1.00 91.88 170 LEU A C 1
ATOM 1262 O O . LEU A 1 170 ? -0.097 6.136 8.410 1.00 91.88 170 LEU A O 1
ATOM 1266 N N . ALA A 1 171 ? 0.678 7.474 6.799 1.00 90.69 171 ALA A N 1
ATOM 1267 C CA . ALA A 1 171 ? 0.971 8.599 7.688 1.00 90.69 171 ALA A CA 1
ATOM 1268 C C . ALA A 1 171 ? -0.293 9.263 8.279 1.00 90.69 171 ALA A C 1
ATOM 1270 O O . ALA A 1 171 ? -0.228 9.921 9.327 1.00 90.69 171 ALA A O 1
ATOM 1271 N N . ARG A 1 172 ? -1.453 9.099 7.632 1.00 89.94 172 ARG A N 1
ATOM 1272 C CA . ARG A 1 172 ? -2.753 9.545 8.162 1.00 89.94 172 ARG A CA 1
ATOM 1273 C C . ARG A 1 172 ? -3.374 8.542 9.135 1.00 89.94 172 ARG A C 1
ATOM 1275 O O . ARG A 1 172 ? -4.213 8.952 9.938 1.00 89.94 172 ARG A O 1
ATOM 1282 N N . ILE A 1 173 ? -2.952 7.276 9.108 1.00 87.00 173 ILE A N 1
ATOM 1283 C CA . ILE A 1 173 ? -3.396 6.246 10.053 1.00 87.00 173 ILE A CA 1
ATOM 1284 C C . ILE A 1 173 ? -2.738 6.503 11.410 1.00 87.00 173 ILE A C 1
ATOM 1286 O O . ILE A 1 173 ? -1.534 6.328 11.609 1.00 87.00 173 ILE A O 1
ATOM 1290 N N . ARG A 1 174 ? -3.544 6.940 12.375 1.00 82.19 174 ARG A N 1
ATOM 1291 C CA . ARG A 1 174 ? -3.105 7.242 13.741 1.00 82.19 174 ARG A CA 1
ATOM 1292 C C . ARG A 1 174 ? -4.182 6.811 14.713 1.00 82.19 174 ARG A C 1
ATOM 1294 O O . ARG A 1 174 ? -5.345 6.694 14.369 1.00 82.19 174 ARG A O 1
ATOM 1301 N N . GLY A 1 175 ? -3.836 6.625 15.971 1.00 69.38 175 GLY A N 1
ATOM 1302 C CA . GLY A 1 175 ? -4.876 6.364 16.956 1.00 69.38 175 GLY A CA 1
ATOM 1303 C C . GLY A 1 175 ? -4.412 6.569 18.377 1.00 69.38 175 GLY A C 1
ATOM 1304 O O . GLY A 1 175 ? -3.231 6.835 18.641 1.00 69.38 175 GLY A O 1
ATOM 1305 N N . ALA A 1 176 ? -5.361 6.404 19.294 1.00 57.41 176 ALA A N 1
ATOM 1306 C CA . ALA A 1 176 ? -5.096 6.471 20.718 1.00 57.41 176 ALA A CA 1
ATOM 1307 C C . ALA A 1 176 ? -3.951 5.509 21.099 1.00 57.41 176 ALA A C 1
ATOM 1309 O O . ALA A 1 176 ? -3.782 4.463 20.453 1.00 57.41 176 ALA A O 1
ATOM 1310 N N . PRO A 1 177 ? -3.107 5.868 22.082 1.00 52.34 177 PRO A N 1
ATOM 1311 C CA . PRO A 1 177 ? -2.128 4.940 22.629 1.00 52.34 177 PRO A CA 1
ATOM 1312 C C . PRO A 1 177 ? -2.849 3.659 23.055 1.00 52.34 177 PRO A C 1
ATOM 1314 O O . PRO A 1 177 ? -3.846 3.732 23.769 1.00 52.34 177 PRO A O 1
ATOM 1317 N N . SER A 1 178 ? -2.372 2.496 22.612 1.00 49.81 178 SER A N 1
ATOM 1318 C CA . SER A 1 178 ? -2.710 1.255 23.299 1.00 49.81 178 SER A CA 1
ATOM 1319 C C . SER A 1 178 ? -2.063 1.361 24.675 1.00 49.81 178 SER A C 1
ATOM 1321 O O . SER A 1 178 ? -0.834 1.333 24.766 1.00 49.81 178 SER A O 1
ATOM 1323 N N . SER A 1 179 ? -2.860 1.587 25.715 1.00 38.56 179 SER A N 1
ATOM 1324 C CA . SER A 1 179 ? -2.403 1.431 27.093 1.00 38.56 179 SER A CA 1
ATOM 1325 C C . SER A 1 179 ? -1.899 -0.005 27.222 1.00 38.56 179 SER A C 1
ATOM 1327 O O . SER A 1 179 ? -2.680 -0.943 27.045 1.00 38.56 179 SER A O 1
ATOM 1329 N N . ALA A 1 180 ? -0.583 -0.147 27.366 1.00 36.97 180 ALA A N 1
ATOM 1330 C CA . ALA A 1 180 ? 0.050 -1.390 27.778 1.00 36.97 180 ALA A CA 1
ATOM 1331 C C . ALA A 1 180 ? -0.272 -1.654 29.251 1.00 36.97 180 ALA A C 1
ATOM 1333 O O . ALA A 1 180 ? -0.413 -0.651 29.992 1.00 36.97 180 ALA A O 1
#

Foldseek 3Di:
DVLLVVLLVVLVVCQVVLPPDPVSNVLSVLLSVLLVLQLVLLVVLLVVVHEAADPCLAPNDPVSHDPDVSNNSLNVSLVSLLVSLLVQLVCCLVPVPRDDQSLSSSCSNLVSNLCSLVSHAQEDADADPVLVVSLVRLVVSLVSLCVVVDPVDVSSVSSSVSSVSSNVSSVSHHYYDPPD

Mean predicted aligned error: 9.08 Å

pLDDT: mean 81.09, std 14.56, range [36.97, 95.62]

Sequence (180 aa):
AFAGGATIGWAVENAPVESVDAGGWARNIALLGVALASPIVAALGIQARAHMPRFSLILGPQQQRTRDPLLVALGFCVMATTVLSIMIALGLVFDPRYRDFPFAPLSAAIVPLALVSFWQPAQKGRYGAAEIVACALLAPSAVFILVNETLANWQSLWLCGVLVLLVVILARIRGAPSSA

Solvent-accessible surface area (backbone atoms only — not comparable to full-atom values): 9961 Å² total; per-residue (Å²): 109,70,72,57,54,57,43,49,54,52,54,62,66,45,55,78,76,77,43,92,46,74,69,49,50,55,50,52,52,51,41,51,52,38,26,61,46,23,45,58,49,23,52,52,29,53,73,69,68,44,69,73,51,53,68,55,35,69,74,41,59,81,92,60,35,67,82,52,65,67,48,50,52,48,31,47,44,54,49,53,50,48,51,52,50,47,57,50,41,53,41,45,70,77,49,58,91,86,58,84,80,67,38,57,47,49,43,44,24,48,53,35,45,42,51,34,51,66,74,36,82,68,50,70,62,46,73,50,72,68,45,51,52,49,36,67,50,46,52,58,37,34,54,49,47,47,66,73,62,37,89,84,37,64,64,56,52,50,34,34,52,50,50,49,50,48,38,52,45,43,72,39,36,33,32,72,78,79,83,125

Secondary structure (DSSP, 8-state):
-HHHHHHHHHHHHHTTTS-SSHHHHHHHHHHHHHHHHHHHHHHHHHHTTPPPPPTHHHHS-TTT----HHHHHHHHHHHHHHHHHHHHHHHHHH-GGG----HHHHHHHHHHHHHHHHHSPPPPSBPPH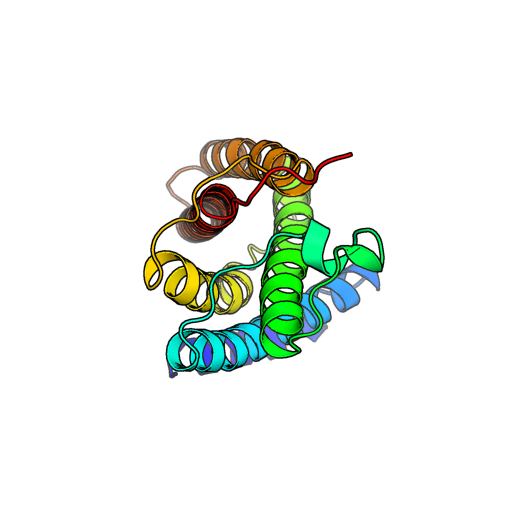HHHHHHHHHHHHHHHHHHHH-TT-HHHHHHHHHHHHHHHHHHH--B-----